Protein AF-A0A7Y0G5F5-F1 (afdb_monomer_lite)

Secondary structure (DSSP, 8-state):
-------S-S--HHHHHHHHHHHSTT--PPPP-SS--HHHHHHHHHH--THHHHHHHHHHHTTTEEEHHHHHHHH-TTTTSSHHHHHHHHHHHHHHTTSSPTTPPPS-EEE--SS-TTPPP-EEE--HHHHHHHHHHHHHHS---TT-HHHHHHHHHHHHHHTT--HHHHHHHHHHHHHHSHHHHHHHHHHHHS----

pLDDT: mean 78.06, std 14.4, range [39.62, 97.31]

Radius of gyration: 20.63 Å; chains: 1; bounding box: 42×48×51 Å

Foldseek 3Di:
DDDDDDDPDPDDPVVVVVVVQCPDPPDDDFDDDPFQDLVLLLVLLVQQAFLLNVQLQQCLVVLFKDFPVVVCVVPNVCSPPCSVVSQVVSVVVCCVVVVGPPPDDRQKDFDFPPPDPPTDGRIIGGPNSVSPSNNVSCCVNLNPDLPDLVSVLVVQLRVCVSVVHDSVVSNVVSVVVCVVCVVVSVVVSVVVPPPPDD

Sequence (198 aa):
MRFVLETSDDDNELNTALLEAACRPGTTVLVGDDTWTPERADRFVREVKGRGRQLLRAVAEGGGWLDGEKYRQKYGENALLGPTSSITKTVTKGIKEKWLPEGAVLPLTSTYDGRSSWSKTDGYRLPPHLAVIFRNAFARVYPARRGNPQAVIKHLVELYEEMGHSTRDAREFTQEFLEQHADDLAAWLEDQQAPAGG

Structure (mmCIF, N/CA/C/O backbone):
data_AF-A0A7Y0G5F5-F1
#
_entry.id   AF-A0A7Y0G5F5-F1
#
loop_
_atom_site.group_PDB
_atom_site.id
_atom_site.type_symbol
_atom_site.label_atom_id
_atom_site.label_alt_id
_atom_site.label_comp_id
_atom_site.label_asym_id
_atom_site.label_entity_id
_atom_site.label_seq_id
_atom_site.pdbx_PDB_ins_code
_atom_site.Cartn_x
_atom_site.Cartn_y
_atom_site.Cartn_z
_atom_site.occupancy
_atom_site.B_iso_or_equiv
_atom_site.auth_seq_id
_atom_site.auth_comp_id
_atom_site.auth_asym_id
_atom_site.auth_atom_id
_atom_site.pdbx_PDB_model_num
ATOM 1 N N . MET A 1 1 ? -1.160 -23.493 -15.711 1.00 42.75 1 MET A N 1
ATOM 2 C CA . MET A 1 1 ? -0.284 -22.409 -15.216 1.00 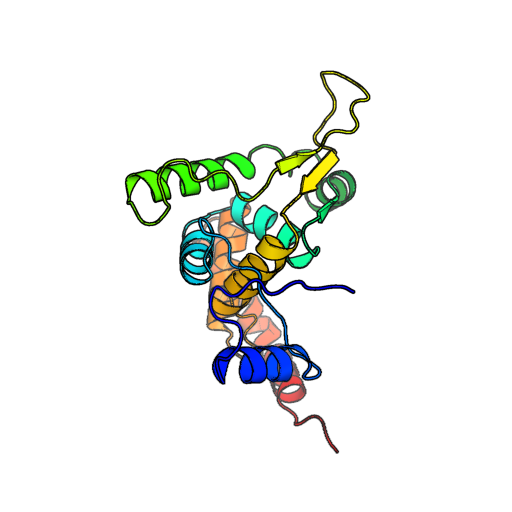42.75 1 MET A CA 1
ATOM 3 C C . MET A 1 1 ? 1.133 -22.777 -15.617 1.00 42.75 1 MET A C 1
ATOM 5 O O . MET A 1 1 ? 1.538 -23.889 -15.312 1.00 42.75 1 MET A O 1
ATOM 9 N N . ARG A 1 2 ? 1.815 -21.942 -16.407 1.00 39.62 2 ARG A N 1
ATOM 10 C CA . ARG A 1 2 ? 3.158 -22.225 -16.936 1.00 39.62 2 ARG A CA 1
ATOM 11 C C . ARG A 1 2 ? 4.129 -21.256 -16.278 1.00 39.62 2 ARG A C 1
ATOM 13 O O . ARG A 1 2 ? 3.957 -20.052 -16.426 1.00 39.62 2 ARG A O 1
ATOM 20 N N . PHE A 1 3 ? 5.108 -21.790 -15.564 1.00 48.88 3 PHE A N 1
ATOM 21 C CA . PHE A 1 3 ? 6.253 -21.039 -15.070 1.00 48.88 3 PHE A CA 1
ATOM 22 C C . PHE A 1 3 ? 7.476 -21.460 -15.875 1.00 48.88 3 PHE A C 1
ATOM 24 O O . PHE A 1 3 ? 7.604 -22.633 -16.223 1.00 48.88 3 PHE A O 1
ATOM 31 N N . VAL A 1 4 ? 8.321 -20.495 -16.217 1.00 51.81 4 VAL A N 1
ATOM 32 C CA . VAL A 1 4 ? 9.603 -20.725 -16.882 1.00 51.81 4 VAL A CA 1
ATOM 33 C C . VAL A 1 4 ? 10.662 -20.304 -15.875 1.00 51.81 4 VAL A C 1
ATOM 35 O O . VAL A 1 4 ? 10.642 -19.166 -15.409 1.00 51.81 4 VAL A O 1
ATOM 38 N N . LEU A 1 5 ? 11.513 -21.248 -15.488 1.00 60.28 5 LEU A N 1
ATOM 39 C CA . LEU A 1 5 ? 12.722 -20.985 -14.720 1.00 60.28 5 LEU A CA 1
ATOM 40 C C . LEU A 1 5 ? 13.854 -20.951 -15.747 1.00 60.28 5 LEU A C 1
ATOM 42 O O . LEU A 1 5 ? 14.099 -21.960 -16.402 1.00 60.28 5 LEU A O 1
ATOM 46 N N . GLU A 1 6 ? 14.475 -19.793 -15.939 1.00 60.19 6 GLU A N 1
ATOM 47 C CA . GLU A 1 6 ? 15.668 -19.671 -16.776 1.00 60.19 6 GLU A CA 1
ATOM 48 C C . GLU A 1 6 ? 16.884 -19.707 -15.859 1.00 60.19 6 GLU A C 1
ATOM 50 O O . GLU A 1 6 ? 17.033 -18.870 -14.966 1.00 60.19 6 GLU A O 1
ATOM 55 N N . THR A 1 7 ? 17.728 -20.713 -16.051 1.00 61.12 7 THR A N 1
ATOM 56 C CA . THR A 1 7 ? 18.941 -20.926 -15.267 1.00 61.12 7 THR A CA 1
ATOM 57 C C . THR A 1 7 ? 20.110 -20.970 -16.229 1.00 61.12 7 THR A C 1
ATOM 59 O O . THR A 1 7 ? 20.018 -21.584 -17.283 1.00 61.12 7 THR A O 1
ATOM 62 N N . SER A 1 8 ? 21.212 -20.305 -15.893 1.00 61.16 8 SER A N 1
ATOM 63 C CA . SER A 1 8 ? 22.401 -20.266 -16.755 1.00 61.16 8 SER A CA 1
ATOM 64 C C . SER A 1 8 ? 23.184 -21.584 -16.787 1.00 61.16 8 SER A C 1
ATOM 66 O O . SER A 1 8 ? 24.145 -21.686 -17.540 1.00 61.16 8 SER A O 1
ATOM 68 N N . ASP A 1 9 ? 22.807 -22.546 -15.943 1.00 63.03 9 ASP A N 1
ATOM 69 C CA . ASP A 1 9 ? 23.450 -23.847 -15.790 1.00 63.03 9 ASP A CA 1
ATOM 70 C C . ASP A 1 9 ? 22.344 -24.903 -15.669 1.00 63.03 9 ASP A C 1
ATOM 72 O O . ASP A 1 9 ? 21.565 -24.869 -14.712 1.00 63.03 9 ASP A O 1
ATOM 76 N N . ASP A 1 10 ? 22.210 -25.765 -16.679 1.00 55.72 10 ASP A N 1
ATOM 77 C CA . ASP A 1 10 ? 21.052 -26.658 -16.838 1.00 55.72 10 ASP A CA 1
ATOM 78 C C . ASP A 1 10 ? 21.092 -27.873 -15.885 1.00 55.72 10 ASP A C 1
ATOM 80 O O . ASP A 1 10 ? 20.042 -28.420 -15.555 1.00 55.72 10 ASP A O 1
ATOM 84 N N . ASP A 1 11 ? 22.265 -28.223 -15.342 1.00 56.72 11 ASP A N 1
ATOM 85 C CA . ASP A 1 11 ? 22.495 -29.416 -14.507 1.00 56.72 11 ASP A CA 1
ATOM 86 C C . ASP A 1 11 ? 22.988 -29.066 -13.088 1.00 56.72 11 ASP A C 1
ATOM 88 O O . ASP A 1 11 ? 24.024 -29.537 -12.616 1.00 56.72 11 ASP A O 1
ATOM 92 N N . ASN A 1 12 ? 22.242 -28.226 -12.368 1.00 68.38 12 ASN A N 1
ATOM 93 C CA . ASN A 1 12 ? 22.501 -27.981 -10.949 1.00 68.38 12 ASN A CA 1
ATOM 94 C C . ASN A 1 12 ? 21.449 -28.694 -10.086 1.00 68.38 12 ASN A C 1
ATOM 96 O O . ASN A 1 12 ? 20.250 -28.500 -10.288 1.00 68.38 12 ASN A O 1
ATOM 100 N N . GLU A 1 13 ? 21.878 -29.468 -9.080 1.00 74.94 13 GLU A N 1
ATOM 101 C CA . GLU A 1 13 ? 21.007 -30.065 -8.047 1.00 74.94 13 GLU A CA 1
ATOM 102 C C . GLU A 1 13 ? 20.033 -29.035 -7.443 1.00 74.94 13 GLU A C 1
ATOM 104 O O . GLU A 1 13 ? 18.904 -29.363 -7.071 1.00 74.94 13 GLU A O 1
ATOM 109 N N . LEU A 1 14 ? 20.441 -27.761 -7.421 1.00 68.06 14 LEU A N 1
ATOM 110 C CA . LEU A 1 14 ? 19.616 -26.626 -7.033 1.00 68.06 14 LEU A CA 1
ATOM 111 C C . LEU A 1 14 ? 18.363 -26.450 -7.908 1.00 68.06 14 LEU A C 1
ATOM 113 O O . LEU A 1 14 ? 17.299 -26.159 -7.367 1.00 68.06 14 LEU A O 1
ATOM 117 N N . ASN A 1 15 ? 18.446 -26.635 -9.228 1.00 71.44 15 ASN A N 1
ATOM 118 C CA . ASN A 1 15 ? 17.306 -26.469 -10.139 1.00 71.44 15 ASN A CA 1
ATOM 119 C C . ASN A 1 15 ? 16.248 -27.541 -9.884 1.00 71.44 15 ASN A C 1
ATOM 121 O O . ASN A 1 15 ? 15.060 -27.232 -9.772 1.00 71.44 15 ASN A O 1
ATOM 125 N N . THR A 1 16 ? 16.688 -28.790 -9.720 1.00 76.06 16 THR A N 1
ATOM 126 C CA . THR A 1 16 ? 15.821 -29.915 -9.357 1.00 76.06 16 THR A CA 1
ATOM 127 C C . THR A 1 16 ? 15.172 -29.676 -7.997 1.00 76.06 16 THR A C 1
ATOM 129 O O . THR A 1 16 ? 13.953 -29.781 -7.876 1.00 76.06 16 THR A O 1
ATOM 132 N N . ALA A 1 17 ? 15.945 -29.247 -6.993 1.00 77.88 17 ALA A N 1
ATOM 133 C CA . ALA A 1 17 ? 15.419 -28.926 -5.668 1.00 77.88 17 ALA A CA 1
ATOM 134 C C . ALA A 1 17 ? 14.420 -27.752 -5.690 1.00 77.88 17 ALA A C 1
ATOM 136 O O . ALA A 1 17 ? 13.415 -27.783 -4.978 1.00 77.88 17 ALA A O 1
ATOM 137 N N . LEU A 1 18 ? 14.658 -26.728 -6.517 1.00 73.81 18 LEU A N 1
ATOM 138 C CA . LEU A 1 18 ? 13.753 -25.588 -6.695 1.00 73.81 18 LEU A CA 1
ATOM 139 C C . LEU A 1 18 ? 12.455 -25.992 -7.400 1.00 73.81 18 LEU A C 1
ATOM 141 O O . LEU A 1 18 ? 11.385 -25.554 -6.977 1.00 73.81 18 LEU A O 1
ATOM 145 N N . LEU A 1 19 ? 12.526 -26.840 -8.429 1.00 76.38 19 LEU A N 1
ATOM 146 C CA . LEU A 1 19 ? 11.350 -27.388 -9.111 1.00 76.38 19 LEU A CA 1
ATOM 147 C C . LEU A 1 19 ? 10.528 -28.271 -8.171 1.00 76.38 19 LEU A C 1
ATOM 149 O O . LEU A 1 19 ? 9.318 -28.080 -8.052 1.00 76.38 19 LEU A O 1
ATOM 153 N N . GLU A 1 20 ? 11.176 -29.181 -7.443 1.00 80.31 20 GLU A N 1
ATOM 154 C CA . GLU A 1 20 ? 10.506 -30.010 -6.441 1.00 80.31 20 GLU A CA 1
ATOM 155 C C . GLU A 1 20 ? 9.851 -29.159 -5.354 1.00 80.31 20 GLU A C 1
ATOM 157 O O . GLU A 1 20 ? 8.700 -29.402 -4.990 1.00 80.31 20 GLU A O 1
ATOM 162 N N . ALA A 1 21 ? 10.547 -28.133 -4.856 1.00 76.50 21 ALA A N 1
ATOM 163 C CA . ALA A 1 21 ? 9.991 -27.200 -3.886 1.00 76.50 21 ALA A CA 1
ATOM 164 C C . ALA A 1 21 ? 8.779 -26.455 -4.463 1.00 76.50 21 ALA A C 1
ATOM 166 O O . ALA A 1 21 ? 7.737 -26.413 -3.807 1.00 76.50 21 ALA A O 1
ATOM 167 N N . ALA A 1 22 ? 8.881 -25.919 -5.683 1.00 72.62 22 ALA A N 1
ATOM 168 C CA . ALA A 1 22 ? 7.811 -25.201 -6.380 1.00 72.62 22 ALA A CA 1
ATOM 169 C C . ALA A 1 22 ? 6.569 -26.071 -6.640 1.00 72.62 22 ALA A C 1
ATOM 171 O O . ALA A 1 22 ? 5.452 -25.554 -6.639 1.00 72.62 22 ALA A O 1
ATOM 172 N N . CYS A 1 23 ? 6.748 -27.381 -6.824 1.00 77.56 23 CYS A N 1
ATOM 173 C CA . CYS A 1 23 ? 5.663 -28.339 -7.032 1.00 77.56 23 CYS A CA 1
ATOM 174 C C . CYS A 1 23 ? 4.983 -28.814 -5.737 1.00 77.56 23 CYS A C 1
ATOM 176 O O . CYS A 1 23 ? 3.938 -29.466 -5.815 1.00 77.56 23 CYS A O 1
ATOM 178 N N . ARG A 1 24 ? 5.521 -28.506 -4.548 1.00 80.38 24 ARG A N 1
ATOM 179 C CA . ARG A 1 24 ? 4.871 -28.894 -3.286 1.00 80.38 24 ARG A CA 1
ATOM 180 C C . ARG A 1 24 ? 3.553 -28.130 -3.091 1.00 80.38 24 ARG A C 1
ATOM 182 O O . ARG A 1 24 ? 3.514 -26.908 -3.264 1.00 80.38 24 ARG A O 1
ATOM 189 N N . PRO A 1 25 ? 2.473 -28.815 -2.675 1.00 67.88 25 PRO A N 1
ATOM 190 C CA . PRO A 1 25 ? 1.233 -28.152 -2.290 1.00 67.88 25 PRO A CA 1
ATOM 191 C C . PRO A 1 25 ? 1.491 -27.094 -1.209 1.00 67.88 25 PRO A C 1
ATOM 193 O O . PRO A 1 25 ? 2.118 -27.379 -0.192 1.00 67.88 25 PRO A O 1
ATOM 196 N N . GLY A 1 26 ? 1.017 -25.867 -1.437 1.00 63.62 26 GLY A N 1
ATOM 197 C CA . GLY A 1 26 ? 1.228 -24.735 -0.527 1.00 63.62 26 GLY A CA 1
ATOM 198 C C . GLY A 1 26 ? 2.495 -23.910 -0.791 1.00 63.62 26 GLY A C 1
ATOM 199 O O . GLY A 1 26 ? 2.671 -22.870 -0.154 1.00 63.62 26 GLY A O 1
ATOM 200 N N . THR A 1 27 ? 3.345 -24.295 -1.748 1.00 66.62 27 THR A N 1
ATOM 201 C CA . THR A 1 27 ? 4.500 -23.475 -2.132 1.00 66.62 27 THR A CA 1
ATOM 202 C C . THR A 1 27 ? 4.069 -22.261 -2.949 1.00 66.62 27 THR A C 1
ATOM 204 O O . THR A 1 27 ? 3.401 -22.370 -3.976 1.00 66.62 27 THR A O 1
ATOM 207 N N . THR A 1 28 ? 4.495 -21.077 -2.505 1.00 62.25 28 THR A N 1
ATOM 208 C CA . THR A 1 28 ? 4.364 -19.828 -3.263 1.00 62.25 28 THR A CA 1
ATOM 209 C C . THR A 1 28 ? 5.710 -19.476 -3.880 1.00 62.25 28 THR A C 1
ATOM 211 O O . THR A 1 28 ? 6.646 -19.128 -3.163 1.00 62.25 28 THR A O 1
ATOM 214 N N . VAL A 1 29 ? 5.802 -19.541 -5.207 1.00 64.38 29 VAL A N 1
ATOM 215 C CA . VAL A 1 29 ? 6.967 -19.051 -5.953 1.00 64.38 29 VAL A CA 1
ATOM 216 C C . VAL A 1 29 ? 6.842 -17.536 -6.093 1.00 64.38 29 VAL A C 1
ATOM 218 O O . VAL A 1 29 ? 5.899 -17.037 -6.708 1.00 64.38 29 VAL A O 1
ATOM 221 N N . LEU A 1 30 ? 7.776 -16.800 -5.494 1.00 60.69 30 LEU A N 1
ATOM 222 C CA . LEU A 1 30 ? 7.877 -15.353 -5.655 1.00 60.69 30 LEU A CA 1
ATOM 223 C C . LEU A 1 30 ? 8.836 -15.067 -6.805 1.00 60.69 30 LEU A C 1
ATOM 225 O O . LEU A 1 30 ? 10.012 -15.409 -6.729 1.00 60.69 30 LEU A O 1
ATOM 229 N N . VAL A 1 31 ? 8.334 -14.432 -7.862 1.00 60.78 31 VAL A N 1
ATOM 230 C CA . VAL A 1 31 ? 9.207 -13.826 -8.869 1.00 60.78 31 VAL A CA 1
ATOM 231 C C . VAL A 1 31 ? 9.883 -12.631 -8.204 1.00 60.78 31 VAL A C 1
ATOM 233 O O . VAL A 1 31 ? 9.195 -11.747 -7.686 1.00 60.78 31 VAL A O 1
ATOM 236 N N . GLY A 1 32 ? 11.215 -12.653 -8.158 1.00 60.12 32 GLY A N 1
ATOM 237 C CA . GLY A 1 32 ? 12.007 -11.560 -7.607 1.00 60.12 32 GLY A CA 1
ATOM 238 C C . GLY A 1 32 ? 11.750 -10.267 -8.377 1.00 60.12 32 GLY A C 1
ATOM 239 O O . GLY A 1 32 ? 11.656 -10.276 -9.600 1.00 60.12 32 GLY A O 1
ATOM 240 N N . ASP A 1 33 ? 11.610 -9.165 -7.647 1.00 76.62 33 ASP A N 1
ATOM 241 C CA . ASP A 1 33 ? 11.597 -7.822 -8.212 1.00 76.62 33 ASP A CA 1
ATOM 242 C C . ASP A 1 33 ? 12.896 -7.131 -7.790 1.00 76.62 33 ASP A C 1
ATOM 244 O O . ASP A 1 33 ? 13.175 -7.008 -6.592 1.00 76.62 33 ASP A O 1
ATOM 248 N N . ASP A 1 34 ? 13.694 -6.690 -8.764 1.00 79.38 34 ASP A N 1
ATOM 249 C CA . ASP A 1 34 ? 15.001 -6.065 -8.513 1.00 79.38 34 ASP A CA 1
ATOM 250 C C . ASP A 1 34 ? 14.882 -4.756 -7.718 1.00 79.38 34 ASP A C 1
ATOM 252 O O . ASP A 1 34 ? 15.831 -4.315 -7.057 1.00 79.38 34 ASP A O 1
ATOM 256 N N . THR A 1 35 ? 13.698 -4.135 -7.740 1.00 88.56 35 THR A N 1
ATOM 257 C CA . THR A 1 35 ? 13.381 -2.939 -6.961 1.00 88.56 35 THR A CA 1
ATOM 258 C C . THR A 1 35 ? 12.761 -3.309 -5.616 1.00 88.56 35 THR A C 1
ATOM 260 O O . THR A 1 35 ? 13.246 -2.858 -4.575 1.00 88.56 35 THR A O 1
ATOM 263 N N . TRP A 1 36 ? 11.737 -4.157 -5.609 1.00 91.50 36 TRP A N 1
ATOM 264 C CA . TRP A 1 36 ? 10.901 -4.470 -4.450 1.00 91.50 36 TRP A CA 1
ATOM 265 C C . TRP A 1 36 ? 11.179 -5.857 -3.873 1.00 91.50 36 TRP A C 1
ATOM 267 O O . TRP A 1 36 ? 10.351 -6.761 -3.951 1.00 91.50 36 TRP A O 1
ATOM 277 N N . THR A 1 37 ? 12.321 -6.009 -3.205 1.00 91.31 37 THR A N 1
ATOM 278 C CA . THR A 1 37 ? 12.597 -7.217 -2.412 1.00 91.31 37 THR A CA 1
ATOM 279 C C . THR A 1 37 ? 11.709 -7.277 -1.156 1.00 91.31 37 THR A C 1
ATOM 281 O O . THR A 1 37 ? 11.210 -6.235 -0.704 1.00 91.31 37 THR A O 1
ATOM 284 N N . PRO A 1 38 ? 11.522 -8.461 -0.535 1.00 90.06 38 PRO A N 1
ATOM 285 C CA . PRO A 1 38 ? 10.776 -8.592 0.719 1.00 90.06 38 PRO A CA 1
ATOM 286 C C . PRO A 1 38 ? 11.248 -7.641 1.829 1.00 90.06 38 PRO A C 1
ATOM 288 O O . PRO A 1 38 ? 10.427 -7.045 2.522 1.00 90.06 38 PRO A O 1
ATOM 291 N N . GLU A 1 39 ? 12.555 -7.434 1.965 1.00 91.31 39 GLU A N 1
ATOM 292 C CA . GLU A 1 39 ? 13.165 -6.585 2.994 1.00 91.31 39 GLU A CA 1
ATOM 293 C C . GLU A 1 39 ? 12.874 -5.102 2.736 1.00 91.31 39 GLU A C 1
ATOM 295 O O . GLU A 1 39 ? 12.572 -4.338 3.659 1.00 91.31 39 GLU A O 1
ATOM 300 N N . ARG A 1 40 ? 12.931 -4.684 1.465 1.00 95.31 40 ARG A N 1
ATOM 301 C CA . ARG A 1 40 ? 12.581 -3.317 1.061 1.00 95.31 40 ARG A CA 1
ATOM 302 C C . ARG A 1 40 ? 11.092 -3.060 1.241 1.00 95.31 40 ARG A C 1
ATOM 304 O O . ARG A 1 40 ? 10.732 -1.982 1.706 1.00 95.31 40 ARG A O 1
ATOM 311 N N . ALA A 1 41 ? 10.241 -4.040 0.944 1.00 95.06 41 ALA A N 1
ATOM 312 C CA . ALA A 1 41 ? 8.806 -3.951 1.186 1.00 95.06 41 ALA A CA 1
ATOM 313 C C . ALA A 1 41 ? 8.482 -3.846 2.686 1.00 95.06 41 ALA A C 1
ATOM 315 O O . ALA A 1 41 ? 7.685 -2.991 3.067 1.00 95.06 41 ALA A O 1
ATOM 316 N N . ASP A 1 42 ? 9.148 -4.621 3.549 1.00 94.69 42 ASP A N 1
ATOM 317 C CA . ASP A 1 42 ? 8.998 -4.521 5.009 1.00 94.69 42 ASP A CA 1
ATOM 318 C C . ASP A 1 42 ? 9.345 -3.119 5.511 1.00 94.69 42 ASP A C 1
ATOM 320 O O . ASP A 1 42 ? 8.592 -2.507 6.274 1.00 94.69 42 ASP A O 1
ATOM 324 N N . ARG A 1 43 ? 10.478 -2.575 5.054 1.00 96.62 43 ARG A N 1
ATOM 325 C CA . ARG A 1 43 ? 10.877 -1.207 5.393 1.00 96.62 43 ARG A CA 1
ATOM 326 C C . ARG A 1 43 ? 9.880 -0.184 4.855 1.00 96.62 43 ARG A C 1
ATOM 328 O O . ARG A 1 43 ? 9.481 0.713 5.593 1.00 96.62 43 ARG A O 1
ATOM 335 N N . PHE A 1 44 ? 9.442 -0.337 3.609 1.00 96.44 44 PHE A N 1
ATOM 336 C CA . PHE A 1 44 ? 8.480 0.562 2.979 1.00 96.44 44 PHE A CA 1
ATOM 337 C C . PHE A 1 44 ? 7.161 0.614 3.749 1.00 96.44 44 PHE A C 1
ATOM 339 O O . PHE A 1 44 ? 6.649 1.696 4.021 1.00 96.44 44 PHE A O 1
ATOM 346 N N . VAL A 1 45 ? 6.646 -0.547 4.159 1.00 95.25 45 VAL A N 1
ATOM 347 C CA . VAL A 1 45 ? 5.408 -0.686 4.935 1.00 95.25 45 VAL A CA 1
ATOM 348 C C . VAL A 1 45 ? 5.503 -0.004 6.308 1.00 95.25 45 VAL A C 1
ATOM 350 O O . VAL A 1 45 ? 4.512 0.561 6.765 1.00 95.25 45 VAL A O 1
ATOM 353 N N . ARG A 1 46 ? 6.682 0.005 6.948 1.00 93.12 46 ARG A N 1
ATOM 354 C CA . ARG A 1 46 ? 6.923 0.746 8.205 1.00 93.12 46 ARG A CA 1
ATOM 355 C C . ARG A 1 46 ? 6.976 2.262 8.010 1.00 93.12 46 ARG A C 1
ATOM 357 O O . ARG A 1 46 ? 6.635 3.012 8.920 1.00 93.12 46 ARG A O 1
ATOM 364 N N . GLU A 1 47 ? 7.467 2.705 6.857 1.00 94.44 47 GLU A N 1
ATOM 365 C CA . GLU A 1 47 ? 7.745 4.116 6.562 1.00 94.44 47 GLU A CA 1
ATOM 366 C C . GLU A 1 47 ? 6.554 4.845 5.935 1.00 94.44 47 GLU A C 1
ATOM 368 O O . GLU A 1 47 ? 6.387 6.050 6.132 1.00 94.44 47 GLU A O 1
ATOM 373 N N . VAL A 1 48 ? 5.724 4.145 5.159 1.00 93.12 48 VAL A N 1
ATOM 374 C CA . VAL A 1 48 ? 4.508 4.719 4.584 1.00 93.12 48 VAL A CA 1
ATOM 375 C C . VAL A 1 48 ? 3.488 4.970 5.693 1.00 93.12 48 VAL A C 1
ATOM 377 O O . VAL A 1 48 ? 3.178 4.096 6.496 1.00 93.12 48 VAL A O 1
ATOM 380 N N . LYS A 1 49 ? 2.963 6.194 5.749 1.00 87.38 49 LYS A N 1
ATOM 381 C CA . LYS A 1 49 ? 2.046 6.636 6.806 1.00 87.38 49 LYS A CA 1
ATOM 382 C C . LYS A 1 49 ? 0.666 6.948 6.255 1.00 87.38 49 LYS A C 1
ATOM 384 O O . LYS A 1 49 ? 0.513 7.289 5.071 1.00 87.38 49 LYS A O 1
ATOM 389 N N . GLY A 1 50 ? -0.321 6.922 7.142 1.00 86.19 50 GLY A N 1
ATOM 390 C CA . GLY A 1 50 ? -1.636 7.466 6.869 1.00 86.19 50 GLY A CA 1
ATOM 391 C C . GLY A 1 50 ? -2.404 6.688 5.820 1.00 86.19 50 GLY A C 1
ATOM 392 O O . GLY A 1 50 ? -2.188 5.500 5.570 1.00 86.19 50 GLY A O 1
ATOM 393 N N . ARG A 1 51 ? -3.260 7.426 5.117 1.00 85.38 51 ARG A N 1
ATOM 394 C CA . ARG A 1 51 ? -4.115 6.883 4.061 1.00 85.38 51 ARG A CA 1
ATOM 395 C C . ARG A 1 51 ? -3.339 6.179 2.945 1.00 85.38 51 ARG A C 1
ATOM 397 O O . ARG A 1 51 ? -3.876 5.261 2.343 1.00 85.38 51 ARG A O 1
ATOM 404 N N . GLY A 1 52 ? -2.078 6.537 2.681 1.00 90.62 52 GLY A N 1
ATOM 405 C CA . GLY A 1 52 ? -1.260 5.812 1.698 1.00 90.62 52 GLY A CA 1
ATOM 406 C C . GLY A 1 52 ? -0.905 4.391 2.133 1.00 90.62 52 GLY A C 1
ATOM 407 O O . GLY A 1 52 ? -0.904 3.481 1.308 1.00 90.62 52 GLY A O 1
ATOM 408 N N . ARG A 1 53 ? -0.692 4.165 3.435 1.00 93.31 53 ARG A N 1
ATOM 409 C CA . ARG A 1 53 ? -0.508 2.819 3.990 1.00 93.31 53 ARG A CA 1
ATOM 410 C C . ARG A 1 53 ? -1.791 2.005 3.883 1.00 93.31 53 ARG A C 1
ATOM 412 O O . ARG A 1 53 ? -1.746 0.859 3.449 1.00 93.31 53 ARG A O 1
ATOM 419 N N . GLN A 1 54 ? -2.925 2.613 4.236 1.00 89.69 54 GLN A N 1
ATOM 420 C CA . GLN A 1 54 ? -4.245 1.983 4.129 1.00 89.69 54 GLN A CA 1
ATOM 421 C C . GLN A 1 54 ? -4.573 1.609 2.679 1.00 89.69 54 GLN A C 1
ATOM 423 O O . GLN A 1 54 ? -5.018 0.494 2.419 1.00 89.69 54 GLN A O 1
ATOM 428 N N . LEU A 1 55 ? -4.297 2.513 1.733 1.00 91.44 55 LEU A N 1
ATOM 429 C CA . LEU A 1 55 ? -4.469 2.269 0.305 1.00 91.44 55 LEU A CA 1
ATOM 430 C C . LEU A 1 55 ? -3.608 1.089 -0.159 1.00 91.44 55 LEU A C 1
ATOM 432 O O . LEU A 1 55 ? -4.124 0.154 -0.765 1.00 91.44 55 LEU A O 1
ATOM 436 N N . LEU A 1 56 ? -2.308 1.108 0.153 1.00 95.06 56 LEU A N 1
ATOM 437 C CA . LEU A 1 56 ? -1.382 0.045 -0.235 1.00 95.06 56 LEU A CA 1
ATOM 438 C C . LEU A 1 56 ? -1.790 -1.311 0.353 1.00 95.06 56 LEU A C 1
ATOM 440 O O . LEU A 1 56 ? -1.751 -2.317 -0.353 1.00 95.06 56 LEU A O 1
ATOM 444 N N . ARG A 1 57 ? -2.222 -1.331 1.619 1.00 93.88 57 ARG A N 1
ATOM 445 C CA . ARG A 1 57 ? -2.729 -2.534 2.282 1.00 93.88 57 ARG A CA 1
ATOM 446 C C . ARG A 1 57 ? -3.968 -3.077 1.581 1.00 93.88 57 ARG A C 1
ATOM 448 O O . ARG A 1 57 ? -3.989 -4.253 1.240 1.00 93.88 57 ARG A O 1
ATOM 455 N N . ALA A 1 58 ? -4.954 -2.222 1.312 1.00 91.19 58 ALA A N 1
ATOM 456 C CA . ALA A 1 58 ? -6.194 -2.625 0.656 1.00 91.19 58 ALA A CA 1
ATOM 457 C C . ALA A 1 58 ? -5.944 -3.203 -0.747 1.00 91.19 58 ALA A C 1
ATOM 459 O O . ALA A 1 58 ? -6.533 -4.219 -1.106 1.00 91.19 58 ALA A O 1
ATOM 460 N N . VAL A 1 59 ? -5.025 -2.610 -1.518 1.00 94.50 59 VAL A N 1
ATOM 461 C CA . VAL A 1 59 ? -4.650 -3.132 -2.843 1.00 94.50 59 VAL A CA 1
ATOM 462 C C . VAL A 1 59 ? -3.918 -4.477 -2.721 1.00 94.50 59 VAL A C 1
ATOM 464 O O . VAL A 1 59 ? -4.200 -5.399 -3.484 1.00 94.50 59 VAL A O 1
ATOM 467 N N . ALA A 1 60 ? -2.989 -4.617 -1.768 1.00 93.88 60 ALA A N 1
ATOM 468 C CA . ALA A 1 60 ? -2.233 -5.856 -1.564 1.00 93.88 60 ALA A CA 1
ATOM 469 C C . ALA A 1 60 ? -3.120 -7.017 -1.075 1.00 93.88 60 ALA A C 1
ATOM 471 O O . ALA A 1 60 ? -2.996 -8.142 -1.561 1.00 93.88 60 ALA A O 1
ATOM 472 N N . GLU A 1 61 ? -4.045 -6.749 -0.150 1.00 89.38 61 GLU A N 1
ATOM 473 C CA . GLU A 1 61 ? -5.042 -7.718 0.326 1.00 89.38 6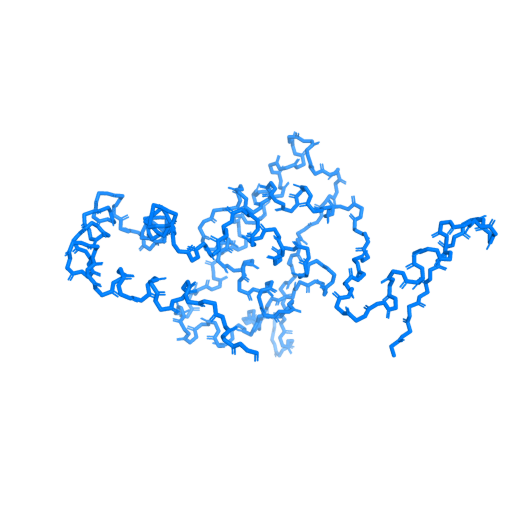1 GLU A CA 1
ATOM 474 C C . GLU A 1 61 ? -6.050 -8.080 -0.778 1.00 89.38 61 GLU A C 1
ATOM 476 O O . GLU A 1 61 ? -6.420 -9.245 -0.905 1.00 89.38 61 GLU A O 1
ATOM 481 N N . GLY A 1 62 ? -6.404 -7.124 -1.644 1.00 88.06 62 GLY A N 1
ATOM 482 C CA . GLY A 1 62 ? -7.236 -7.321 -2.837 1.00 88.06 62 GLY A CA 1
ATOM 483 C C . GLY A 1 62 ? -6.551 -8.054 -3.999 1.00 88.06 62 GLY A C 1
ATOM 484 O O . GLY A 1 62 ? -7.026 -7.988 -5.130 1.00 88.06 62 GLY A O 1
ATOM 485 N N . GLY A 1 63 ? -5.412 -8.715 -3.764 1.00 86.56 63 GLY A N 1
ATOM 486 C CA . GLY A 1 63 ? -4.691 -9.464 -4.799 1.00 86.56 63 GLY A CA 1
ATOM 487 C C . GLY A 1 63 ? -4.082 -8.584 -5.895 1.00 86.56 63 GLY A C 1
ATOM 488 O O . GLY A 1 63 ? -3.802 -9.065 -6.990 1.00 86.56 63 GLY A O 1
ATOM 489 N N . GLY A 1 64 ? -3.876 -7.300 -5.609 1.00 91.75 64 GLY A N 1
ATOM 490 C CA . GLY A 1 64 ? -3.276 -6.338 -6.525 1.00 91.75 64 GLY A CA 1
ATOM 491 C C . GLY A 1 64 ? -4.269 -5.438 -7.256 1.00 91.75 64 GLY A C 1
ATOM 492 O O . GLY A 1 64 ? -3.859 -4.649 -8.108 1.00 91.75 64 GLY A O 1
ATOM 493 N N . TRP A 1 65 ? -5.558 -5.509 -6.924 1.00 94.50 65 TRP A N 1
ATOM 494 C CA . TRP A 1 65 ? -6.571 -4.610 -7.464 1.00 94.50 65 TRP A CA 1
ATOM 495 C C . TRP A 1 65 ? -7.385 -3.948 -6.359 1.00 94.50 65 TRP A C 1
ATOM 497 O O . TRP A 1 65 ? -7.809 -4.589 -5.399 1.00 94.50 65 TRP A O 1
ATOM 507 N N . LEU A 1 66 ? -7.640 -2.656 -6.538 1.00 93.56 66 LEU A N 1
ATOM 508 C CA . LEU A 1 66 ? -8.570 -1.893 -5.728 1.00 93.56 66 LEU A CA 1
ATOM 509 C C . LEU A 1 66 ? -9.577 -1.189 -6.625 1.00 93.56 66 LEU A C 1
ATOM 511 O O . LEU A 1 66 ? -9.215 -0.289 -7.380 1.00 93.56 66 LEU A O 1
ATOM 515 N N . ASP A 1 67 ? -10.840 -1.562 -6.463 1.00 91.62 67 ASP A N 1
ATOM 516 C CA . ASP A 1 67 ? -11.984 -0.889 -7.066 1.00 91.62 67 ASP A CA 1
ATOM 517 C C . ASP A 1 67 ? -12.214 0.462 -6.374 1.00 91.62 67 ASP A C 1
ATOM 519 O O . ASP A 1 67 ? -12.517 0.534 -5.178 1.00 91.62 67 ASP A O 1
ATOM 523 N N . GLY A 1 68 ? -12.018 1.545 -7.120 1.00 89.75 68 GLY A N 1
ATOM 524 C CA . GLY A 1 68 ? -12.096 2.901 -6.604 1.00 89.75 68 GLY A CA 1
ATOM 525 C C . GLY A 1 68 ? -13.518 3.361 -6.307 1.00 89.75 68 GLY A C 1
ATOM 526 O O . GLY A 1 68 ? -13.695 4.201 -5.426 1.00 89.75 68 GLY A O 1
ATOM 527 N N . GLU A 1 69 ? -14.535 2.824 -6.980 1.00 89.19 69 GLU A N 1
ATOM 528 C CA . GLU A 1 69 ? -15.935 3.117 -6.663 1.00 89.19 69 GLU A CA 1
ATOM 529 C C . GLU A 1 69 ? -16.306 2.504 -5.311 1.00 89.19 69 GLU A C 1
ATOM 531 O O . GLU A 1 69 ? -16.729 3.219 -4.401 1.00 89.19 69 GLU A O 1
ATOM 536 N N . LYS A 1 70 ? -16.033 1.207 -5.124 1.00 87.94 70 LYS A N 1
ATOM 537 C CA . LYS A 1 70 ? -16.271 0.518 -3.844 1.00 87.94 70 LYS A CA 1
ATOM 538 C C . LYS A 1 70 ? -15.476 1.145 -2.705 1.00 87.94 70 LYS A C 1
ATOM 540 O O . LYS A 1 70 ? -15.975 1.272 -1.586 1.00 87.94 70 LYS A O 1
ATOM 545 N N . TYR A 1 71 ? -14.242 1.566 -2.978 1.00 87.19 71 TYR A N 1
ATOM 546 C CA . TYR A 1 71 ? -13.417 2.228 -1.974 1.00 87.19 71 TYR A CA 1
ATOM 547 C C . TYR A 1 71 ? -14.001 3.582 -1.547 1.00 87.19 71 TYR A C 1
ATOM 549 O O . TYR A 1 71 ? -14.050 3.869 -0.352 1.00 87.19 71 TYR A O 1
ATOM 557 N N . ARG A 1 72 ? -14.502 4.391 -2.492 1.00 87.56 72 ARG A N 1
ATOM 558 C CA . ARG A 1 72 ? -15.193 5.657 -2.184 1.00 87.56 72 ARG A CA 1
ATOM 559 C C . ARG A 1 72 ? -16.504 5.441 -1.440 1.00 87.56 72 ARG A C 1
ATOM 561 O O . ARG A 1 72 ? -16.767 6.160 -0.484 1.00 87.56 72 ARG A O 1
ATOM 568 N N . GLN A 1 73 ? -17.292 4.436 -1.820 1.00 86.62 73 GLN A N 1
ATOM 569 C CA . GLN A 1 73 ? -18.522 4.090 -1.100 1.00 86.62 73 GLN A CA 1
ATOM 570 C C . GLN A 1 73 ? -18.237 3.763 0.374 1.00 86.62 73 GLN A C 1
ATOM 572 O O . GLN A 1 73 ? -19.001 4.154 1.251 1.00 86.62 73 GLN A O 1
ATOM 577 N N . LYS A 1 74 ? -17.113 3.091 0.659 1.00 82.75 74 LYS A N 1
ATOM 578 C CA . LYS A 1 74 ? -16.729 2.704 2.022 1.00 82.75 74 LYS A CA 1
ATOM 579 C C . LYS A 1 74 ? -16.075 3.827 2.835 1.00 82.75 74 LYS A C 1
ATOM 581 O O . LYS A 1 74 ? -16.343 3.938 4.026 1.00 82.75 74 LYS A O 1
ATOM 586 N N . TYR A 1 75 ? -15.192 4.620 2.228 1.00 79.00 75 TYR A N 1
ATOM 587 C CA . TYR A 1 75 ? -14.325 5.575 2.942 1.00 79.00 75 TYR A CA 1
ATOM 588 C C . TYR A 1 75 ? -14.612 7.052 2.614 1.00 79.00 75 TYR A C 1
ATOM 590 O O . TYR A 1 75 ? -13.902 7.945 3.080 1.00 79.00 75 TYR A O 1
ATOM 598 N N . GLY A 1 76 ? -15.650 7.318 1.821 1.00 83.62 76 GLY A N 1
ATOM 599 C CA . GLY A 1 76 ? -16.068 8.645 1.382 1.00 83.62 76 GLY A CA 1
ATOM 600 C C . GLY A 1 76 ? -15.541 9.028 -0.003 1.00 83.62 76 GLY A C 1
ATOM 601 O O . GLY A 1 76 ? -14.524 8.530 -0.487 1.00 83.62 76 GLY A O 1
ATOM 602 N N . GLU A 1 77 ? -16.219 9.985 -0.636 1.00 84.38 77 GLU A N 1
ATOM 603 C CA . GLU A 1 77 ? -15.976 10.371 -2.036 1.00 84.38 77 GLU A CA 1
ATOM 604 C C . GLU A 1 77 ? -14.541 10.862 -2.302 1.00 84.38 77 GLU A C 1
ATOM 606 O O . GLU A 1 77 ? -13.961 10.633 -3.366 1.00 84.38 77 GLU A O 1
ATOM 611 N N . ASN A 1 78 ? -13.928 11.471 -1.287 1.00 81.94 78 ASN A N 1
ATOM 612 C CA . ASN A 1 78 ? -12.573 12.014 -1.334 1.00 81.94 78 ASN A CA 1
ATOM 613 C C . ASN A 1 78 ? -11.499 11.022 -0.849 1.00 81.94 78 ASN A C 1
ATOM 615 O O . ASN A 1 78 ? -10.340 11.406 -0.705 1.00 81.94 78 ASN A O 1
ATOM 619 N N . ALA A 1 79 ? -11.842 9.756 -0.586 1.00 82.12 79 ALA A N 1
ATOM 620 C CA . ALA A 1 79 ? -10.922 8.782 0.010 1.00 82.12 79 ALA A CA 1
ATOM 621 C C . ALA A 1 79 ? -9.667 8.513 -0.834 1.00 82.12 79 ALA A C 1
ATOM 623 O O . ALA A 1 79 ? -8.610 8.207 -0.288 1.00 82.12 79 ALA A O 1
ATOM 624 N N . LEU A 1 80 ? -9.763 8.663 -2.158 1.00 84.50 80 LEU A N 1
ATOM 625 C CA . LEU A 1 80 ? -8.639 8.486 -3.083 1.00 84.50 80 LEU A CA 1
ATOM 626 C C . LEU A 1 80 ? -7.850 9.780 -3.348 1.00 84.50 80 LEU A C 1
ATOM 628 O O . LEU A 1 80 ? -6.848 9.739 -4.063 1.00 84.50 80 LEU A O 1
ATOM 632 N N . LEU A 1 81 ? -8.260 10.917 -2.773 1.00 80.56 81 LEU A N 1
ATOM 633 C CA . LEU A 1 81 ? -7.542 12.187 -2.898 1.00 80.56 81 LEU A CA 1
ATOM 634 C C . LEU A 1 81 ? -6.407 12.265 -1.877 1.00 80.56 81 LEU A C 1
ATOM 636 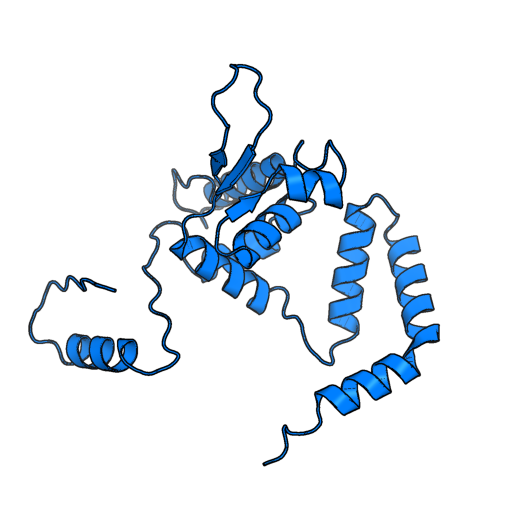O O . LEU A 1 81 ? -6.633 12.441 -0.680 1.00 80.56 81 LEU A O 1
ATOM 640 N N . GLY A 1 82 ? -5.167 12.140 -2.352 1.00 78.31 82 GLY A N 1
ATOM 641 C CA . GLY A 1 82 ? -3.972 12.342 -1.531 1.00 78.31 82 GLY A CA 1
ATOM 642 C C . GLY A 1 82 ? -3.278 11.111 -0.921 1.00 78.31 82 GLY A C 1
ATOM 643 O O . GLY A 1 82 ? -2.091 11.267 -0.626 1.00 78.31 82 GLY A O 1
ATOM 644 N N . PRO A 1 83 ? -3.868 9.900 -0.769 1.00 82.44 83 PRO A N 1
ATOM 645 C CA . PRO A 1 83 ? -3.137 8.732 -0.264 1.00 82.44 83 PRO A CA 1
ATOM 646 C C . PRO A 1 83 ? -1.841 8.432 -1.023 1.00 82.44 83 PRO A C 1
ATOM 648 O O . PRO A 1 83 ? -0.827 8.100 -0.417 1.00 82.44 83 PRO A O 1
ATOM 651 N N . THR A 1 84 ? -1.838 8.613 -2.344 1.00 87.94 84 THR A N 1
ATOM 652 C CA . THR A 1 84 ? -0.656 8.401 -3.191 1.00 87.94 84 THR A CA 1
ATOM 653 C C . THR A 1 84 ? 0.494 9.342 -2.853 1.00 87.94 84 THR A C 1
ATOM 655 O O . THR A 1 84 ? 1.648 8.969 -3.025 1.00 87.94 84 THR A O 1
ATOM 658 N N . SER A 1 85 ? 0.218 10.526 -2.299 1.00 90.00 85 SER A N 1
ATOM 659 C CA . SER A 1 85 ? 1.263 11.490 -1.952 1.00 90.00 85 SER A CA 1
ATOM 660 C C . SER A 1 85 ? 2.208 10.973 -0.865 1.00 90.00 85 SER A C 1
ATOM 662 O O . SER A 1 85 ? 3.409 11.237 -0.944 1.00 90.00 85 SER A O 1
ATOM 664 N N . SER A 1 86 ? 1.714 10.223 0.132 1.00 91.75 86 SER A N 1
ATOM 665 C CA . SER A 1 86 ? 2.596 9.652 1.157 1.00 91.75 86 SER A CA 1
ATOM 666 C C . SER A 1 86 ? 3.431 8.508 0.590 1.00 91.75 86 SER A C 1
ATOM 668 O O . SER A 1 86 ? 4.618 8.439 0.884 1.00 91.75 86 SER A O 1
ATOM 670 N N . ILE A 1 87 ? 2.864 7.699 -0.309 1.00 94.12 87 ILE A N 1
ATOM 671 C CA . ILE A 1 87 ? 3.576 6.632 -1.030 1.00 94.12 87 ILE A CA 1
ATOM 672 C C . ILE A 1 87 ? 4.709 7.223 -1.876 1.00 94.12 87 ILE A C 1
ATOM 674 O O . ILE A 1 87 ? 5.850 6.774 -1.772 1.00 94.12 87 ILE A O 1
ATOM 678 N N . THR A 1 88 ? 4.429 8.283 -2.640 1.00 94.69 88 THR A N 1
ATOM 679 C CA . THR A 1 88 ? 5.441 8.996 -3.431 1.00 94.69 88 THR A CA 1
ATOM 680 C C . THR A 1 88 ? 6.548 9.560 -2.559 1.00 94.69 88 THR A C 1
ATOM 682 O O . THR A 1 88 ? 7.721 9.323 -2.836 1.00 94.69 88 THR A O 1
ATOM 685 N N . LYS A 1 89 ? 6.199 10.242 -1.462 1.00 95.25 89 LYS A N 1
ATOM 686 C CA . LYS A 1 89 ? 7.192 10.771 -0.519 1.00 95.25 89 LYS A CA 1
ATOM 687 C C . LYS A 1 89 ? 8.065 9.663 0.071 1.00 95.25 89 LYS A C 1
ATOM 689 O O . LYS A 1 89 ? 9.271 9.861 0.187 1.00 95.25 89 LYS A O 1
ATOM 694 N N . THR A 1 90 ? 7.490 8.507 0.408 1.00 96.44 90 THR A N 1
ATOM 695 C CA . THR A 1 90 ? 8.246 7.362 0.931 1.00 96.44 90 THR A CA 1
ATOM 696 C C . THR A 1 90 ? 9.196 6.779 -0.118 1.00 96.44 90 THR A C 1
ATOM 698 O O . THR A 1 90 ? 10.342 6.498 0.225 1.00 96.44 90 THR A O 1
ATOM 701 N N . VAL A 1 91 ? 8.789 6.667 -1.391 1.00 96.31 91 VAL A N 1
ATOM 702 C CA . VAL A 1 91 ? 9.693 6.240 -2.480 1.00 96.31 91 VAL A CA 1
ATOM 703 C C . VAL A 1 91 ? 10.836 7.239 -2.661 1.00 96.31 91 VAL A C 1
ATOM 705 O O . VAL A 1 91 ? 12.000 6.849 -2.615 1.00 96.31 91 VAL A O 1
ATOM 708 N N . THR A 1 92 ? 10.535 8.536 -2.779 1.00 96.50 92 THR A N 1
ATOM 709 C CA . THR A 1 92 ? 11.563 9.581 -2.922 1.00 96.50 92 THR A CA 1
ATOM 710 C C . THR A 1 92 ? 12.537 9.585 -1.742 1.00 96.50 92 THR A C 1
ATOM 712 O O . THR A 1 92 ? 13.749 9.679 -1.938 1.00 96.50 92 THR A O 1
ATOM 715 N N . LYS A 1 93 ? 12.025 9.442 -0.512 1.00 96.75 93 LYS A N 1
ATOM 716 C CA . LYS A 1 93 ? 12.848 9.296 0.694 1.00 96.75 93 LYS A CA 1
ATOM 717 C C . LYS A 1 93 ? 13.734 8.052 0.601 1.00 96.75 93 LYS A C 1
ATOM 719 O O . LYS A 1 93 ? 14.917 8.144 0.906 1.00 96.75 93 LYS A O 1
ATOM 724 N N . GLY A 1 94 ? 13.196 6.921 0.147 1.00 96.38 94 GLY A N 1
ATOM 725 C CA . GLY A 1 94 ? 13.949 5.674 0.052 1.00 96.38 94 GLY A CA 1
ATOM 726 C C . GLY A 1 94 ? 15.072 5.676 -0.971 1.00 96.38 94 GLY A C 1
ATOM 727 O O . GLY A 1 94 ? 16.139 5.128 -0.692 1.00 96.38 94 GLY A O 1
ATOM 728 N N . ILE A 1 95 ? 14.869 6.361 -2.097 1.00 97.31 95 ILE A N 1
ATOM 729 C CA . ILE A 1 95 ? 15.924 6.617 -3.084 1.00 97.31 95 ILE A CA 1
ATOM 730 C C . ILE A 1 95 ? 17.002 7.513 -2.462 1.00 97.31 95 ILE A C 1
ATOM 732 O O . ILE A 1 95 ? 18.185 7.179 -2.487 1.00 97.31 95 ILE A O 1
ATOM 736 N N . LYS A 1 96 ? 16.599 8.624 -1.826 1.00 97.06 96 LYS A N 1
ATOM 737 C CA . LYS A 1 96 ? 17.527 9.566 -1.176 1.00 97.06 96 LYS A CA 1
ATOM 738 C C . LYS A 1 96 ? 18.372 8.900 -0.082 1.00 97.06 96 LYS A C 1
ATOM 740 O O . LYS A 1 96 ? 19.552 9.207 0.058 1.00 97.06 96 LYS A O 1
ATOM 745 N N . GLU A 1 97 ? 17.775 7.996 0.688 1.00 97.00 97 GLU A N 1
ATOM 746 C CA . GLU A 1 97 ? 18.429 7.235 1.760 1.00 97.00 97 GLU A CA 1
ATOM 747 C C . GLU A 1 97 ? 19.097 5.936 1.280 1.00 97.00 97 GLU A C 1
ATOM 749 O O . GLU A 1 97 ? 19.625 5.187 2.101 1.00 97.00 97 GLU A O 1
ATOM 754 N N . LYS A 1 98 ? 19.096 5.671 -0.033 1.00 95.69 98 LYS A N 1
ATOM 755 C CA . LYS A 1 98 ? 19.796 4.553 -0.687 1.00 95.69 98 LYS A CA 1
ATOM 756 C C . LYS A 1 98 ? 19.358 3.150 -0.253 1.00 95.69 98 LYS A C 1
ATOM 758 O O . LYS A 1 98 ? 20.126 2.200 -0.384 1.00 95.69 98 LYS A O 1
ATOM 763 N N . TRP A 1 99 ? 18.137 2.990 0.258 1.00 95.56 99 TRP A N 1
ATOM 764 C CA . TRP A 1 99 ? 17.562 1.658 0.504 1.00 95.56 99 TRP A CA 1
ATOM 765 C C . TRP A 1 99 ? 16.596 1.208 -0.596 1.00 95.56 99 TRP A C 1
ATOM 767 O O . TRP A 1 99 ? 16.311 0.014 -0.693 1.00 95.56 99 TRP A O 1
ATOM 777 N N . LEU A 1 100 ? 16.154 2.133 -1.453 1.00 95.88 100 LEU A N 1
ATOM 778 C CA . LEU A 1 100 ? 15.632 1.831 -2.786 1.00 95.88 100 LEU A CA 1
ATOM 779 C C . LEU A 1 100 ? 16.697 2.152 -3.842 1.00 95.88 100 LEU A C 1
ATOM 781 O O . LEU A 1 100 ? 17.486 3.080 -3.636 1.00 95.88 100 LEU A O 1
ATOM 785 N N . PRO A 1 101 ? 16.726 1.412 -4.964 1.00 93.31 101 PRO A N 1
ATOM 786 C CA . PRO A 1 101 ? 17.601 1.739 -6.080 1.00 93.31 101 PRO A CA 1
ATOM 787 C C . PRO A 1 101 ? 17.205 3.074 -6.719 1.00 93.31 101 PRO A C 1
ATOM 789 O O . PRO A 1 101 ? 16.053 3.510 -6.646 1.00 93.31 101 PRO A O 1
ATOM 792 N N . GLU A 1 102 ? 18.167 3.724 -7.368 1.00 92.88 102 GLU A N 1
ATOM 793 C CA . GLU A 1 102 ? 17.886 4.896 -8.193 1.00 92.88 102 GLU A CA 1
ATOM 794 C C . GLU A 1 102 ? 16.905 4.532 -9.317 1.00 92.88 102 GLU A C 1
ATOM 796 O O . GLU A 1 102 ? 16.955 3.436 -9.871 1.00 92.88 102 GLU A O 1
ATOM 801 N N . GLY A 1 103 ? 15.965 5.431 -9.613 1.00 90.31 103 GLY A N 1
ATOM 802 C CA . GLY A 1 103 ? 14.914 5.174 -10.600 1.00 90.31 103 GLY A CA 1
ATOM 803 C C . GLY A 1 103 ? 13.777 4.265 -10.118 1.00 90.31 103 GLY A C 1
ATOM 804 O O . GLY A 1 103 ? 12.879 3.981 -10.909 1.00 90.31 103 GLY A O 1
ATOM 805 N N . ALA A 1 104 ? 13.761 3.842 -8.845 1.00 91.38 104 ALA A N 1
ATOM 806 C CA . ALA A 1 104 ? 12.640 3.088 -8.286 1.00 91.38 104 ALA A CA 1
ATOM 807 C C . ALA A 1 104 ? 11.304 3.814 -8.523 1.00 91.38 104 ALA A C 1
ATOM 809 O O . ALA A 1 104 ? 11.125 4.979 -8.156 1.00 91.38 104 ALA A O 1
ATOM 810 N N . VAL A 1 105 ? 10.352 3.104 -9.124 1.00 90.38 105 VAL A N 1
ATOM 811 C CA . VAL A 1 105 ? 9.012 3.622 -9.419 1.00 90.38 105 VAL A CA 1
ATOM 812 C C . VAL A 1 105 ? 8.032 3.308 -8.291 1.00 90.38 105 VAL A C 1
ATOM 814 O O . VAL A 1 105 ? 8.278 2.458 -7.431 1.00 90.38 105 VAL A O 1
ATOM 817 N N . LEU A 1 106 ? 6.891 4.000 -8.295 1.00 91.94 106 LEU A N 1
ATOM 818 C CA . LEU A 1 106 ? 5.798 3.697 -7.376 1.00 91.94 106 LEU A CA 1
ATOM 819 C C . LEU A 1 106 ? 5.340 2.243 -7.558 1.00 91.94 106 LEU A C 1
ATOM 821 O O . LEU A 1 106 ? 5.188 1.798 -8.695 1.00 91.94 106 LEU A O 1
ATOM 825 N N . PRO A 1 107 ? 5.038 1.521 -6.466 1.00 90.69 107 PRO A N 1
ATOM 826 C CA . PRO A 1 107 ? 4.520 0.160 -6.571 1.00 90.69 107 PRO A CA 1
ATOM 827 C C . PRO A 1 107 ? 3.079 0.136 -7.116 1.00 90.69 107 PRO A C 1
ATOM 829 O O . PRO A 1 107 ? 2.616 -0.885 -7.608 1.00 90.69 107 PRO A O 1
ATOM 832 N N . LEU A 1 108 ? 2.361 1.262 -7.034 1.00 91.88 108 LEU A N 1
ATOM 833 C CA . LEU A 1 108 ? 0.965 1.395 -7.440 1.00 91.88 108 LEU A CA 1
ATOM 834 C C . LEU A 1 108 ? 0.827 2.243 -8.700 1.00 91.88 108 LEU A C 1
ATOM 836 O O . LEU A 1 108 ? 1.446 3.300 -8.824 1.00 91.88 108 LEU A O 1
ATOM 840 N N . THR A 1 109 ? -0.082 1.831 -9.575 1.00 91.06 109 THR A N 1
ATOM 841 C CA . THR A 1 109 ? -0.495 2.589 -10.757 1.00 91.06 109 THR A CA 1
ATOM 842 C C . THR A 1 109 ? -1.978 2.920 -10.651 1.00 91.06 109 THR A C 1
ATOM 844 O O . THR A 1 109 ? -2.789 2.046 -10.338 1.00 91.06 109 THR A O 1
ATOM 847 N N . SER A 1 110 ? -2.348 4.180 -10.889 1.00 89.69 110 SER A N 1
ATOM 848 C CA . SER A 1 110 ? -3.755 4.561 -11.009 1.00 89.69 110 SER A CA 1
ATOM 849 C C . SER A 1 110 ? -4.319 4.108 -12.354 1.00 89.69 110 SER A C 1
ATOM 851 O O . SER A 1 110 ? -3.623 4.075 -13.367 1.00 89.69 110 SER A O 1
ATOM 853 N N . THR A 1 111 ? -5.597 3.754 -12.355 1.00 87.50 111 THR A N 1
ATOM 854 C CA . THR A 1 111 ? -6.348 3.388 -13.560 1.00 87.50 111 THR A CA 1
ATOM 855 C C . THR A 1 111 ? -7.484 4.377 -13.786 1.00 87.50 111 THR A C 1
ATOM 857 O O . THR A 1 111 ? -7.948 5.016 -12.838 1.00 87.50 111 THR A O 1
ATOM 860 N N . TYR A 1 112 ? -7.895 4.527 -15.042 1.00 83.31 112 TYR A N 1
ATOM 861 C CA . TYR A 1 112 ? -8.935 5.457 -15.477 1.00 83.31 112 TYR A CA 1
ATOM 862 C C . TYR A 1 112 ? -9.774 4.780 -16.564 1.00 83.31 112 TYR A C 1
ATOM 864 O O . TYR A 1 112 ? -9.202 4.116 -17.432 1.00 83.31 112 TYR A O 1
ATOM 872 N N . ASP A 1 113 ? -11.091 4.997 -16.561 1.00 72.25 113 ASP A N 1
ATOM 873 C CA . ASP A 1 113 ? -12.025 4.377 -17.519 1.00 72.25 113 ASP A CA 1
ATOM 874 C C . ASP A 1 113 ? -11.874 4.921 -18.946 1.00 72.25 113 ASP A C 1
ATOM 876 O O . ASP A 1 113 ? -12.488 4.411 -19.885 1.00 72.25 113 ASP A O 1
ATOM 880 N N . GLY A 1 114 ? -11.080 5.984 -19.110 1.00 67.00 114 GLY A N 1
ATOM 881 C CA . GLY A 1 114 ? -10.820 6.645 -20.383 1.00 67.00 114 GLY A CA 1
ATOM 882 C C . GLY A 1 114 ? -12.040 7.345 -20.983 1.00 67.00 114 GLY A C 1
ATOM 883 O O . GLY A 1 114 ? -11.964 7.804 -22.120 1.00 67.00 114 GLY A O 1
ATOM 884 N N . ARG A 1 115 ? -13.161 7.453 -20.255 1.00 67.00 115 ARG A N 1
ATOM 885 C CA . ARG A 1 115 ? -14.396 8.064 -20.774 1.00 67.00 115 ARG A CA 1
ATOM 886 C C . ARG A 1 115 ? -14.303 9.589 -20.873 1.00 67.00 115 ARG A C 1
ATOM 888 O O . ARG A 1 115 ? -15.086 10.195 -21.600 1.00 67.00 115 ARG A O 1
ATOM 895 N N . SER A 1 116 ? -13.353 10.214 -20.173 1.00 66.81 116 SER A N 1
ATOM 896 C CA . SER A 1 116 ? -13.082 11.653 -20.213 1.00 66.81 116 SER A CA 1
ATOM 897 C C . SER A 1 116 ? -11.645 11.980 -19.783 1.00 66.81 116 SER A C 1
ATOM 899 O O . SER A 1 116 ? -11.050 11.280 -18.966 1.00 66.81 116 SER A O 1
ATOM 901 N N . SER A 1 117 ? -11.099 13.105 -20.258 1.00 60.91 117 SER A N 1
ATOM 902 C CA . SER A 1 117 ? -9.845 13.684 -19.741 1.00 60.91 117 SER A CA 1
ATOM 903 C C . SER A 1 117 ? -9.947 14.148 -18.279 1.00 60.91 117 SER A C 1
ATOM 905 O O . SER A 1 117 ? -8.928 14.392 -17.639 1.00 60.91 117 SER A O 1
ATOM 907 N N . TRP A 1 118 ? -11.170 14.230 -17.746 1.00 64.94 118 TRP A N 1
ATOM 908 C CA . TRP A 1 118 ? -11.481 14.535 -16.348 1.00 64.94 118 TRP A CA 1
ATOM 909 C C . TRP A 1 118 ? -12.001 13.318 -15.571 1.00 64.94 118 TRP A C 1
ATOM 911 O O . TRP A 1 118 ? -12.593 13.482 -14.502 1.00 64.94 118 TRP A O 1
ATOM 921 N N . SER A 1 119 ? -11.829 12.101 -16.100 1.00 73.31 119 SER A N 1
ATOM 922 C CA . SER A 1 119 ? -12.270 10.889 -15.411 1.00 73.31 119 SER A CA 1
ATOM 923 C C . SER A 1 119 ? -11.602 10.774 -14.043 1.00 73.31 119 SER A C 1
ATOM 925 O O . SER A 1 119 ? -10.386 10.923 -13.890 1.00 73.31 119 SER A O 1
ATOM 927 N N . LYS A 1 120 ? -12.420 10.498 -13.024 1.00 77.31 120 LYS A N 1
ATOM 928 C CA . LYS A 1 120 ? -11.917 10.152 -11.695 1.00 77.31 120 LYS A CA 1
ATOM 929 C C . LYS A 1 120 ? -11.103 8.860 -11.795 1.00 77.31 120 LYS A C 1
ATOM 931 O O . LYS A 1 120 ? -11.315 8.050 -12.684 1.00 77.31 120 LYS A O 1
ATOM 936 N N . THR A 1 121 ? -10.187 8.650 -10.855 1.00 83.50 121 THR A N 1
ATOM 937 C CA . THR A 1 121 ? -9.447 7.386 -10.766 1.00 83.50 121 THR A CA 1
ATOM 938 C C . THR A 1 121 ? -10.412 6.222 -10.541 1.00 83.50 121 THR A C 1
ATOM 940 O O . THR A 1 121 ? -11.113 6.191 -9.528 1.00 83.50 121 THR A O 1
ATOM 943 N N . ASP A 1 122 ? -10.429 5.261 -11.451 1.00 87.44 122 ASP A N 1
ATOM 944 C CA . ASP A 1 122 ? -11.275 4.065 -11.372 1.00 87.44 122 ASP A CA 1
ATOM 945 C C . ASP A 1 122 ? -10.832 3.124 -10.267 1.00 87.44 122 ASP A C 1
ATOM 947 O O . ASP A 1 122 ? -11.633 2.392 -9.698 1.00 87.44 122 ASP A O 1
ATOM 951 N N . GLY A 1 123 ? -9.539 3.134 -9.968 1.00 90.75 123 GLY A N 1
ATOM 952 C CA . GLY A 1 123 ? -8.938 2.187 -9.058 1.00 90.75 123 GLY A CA 1
ATOM 953 C C . GLY A 1 123 ? -7.424 2.239 -9.091 1.00 90.75 123 GLY A C 1
ATOM 954 O O . GLY A 1 123 ? -6.813 3.026 -9.825 1.00 90.75 123 GLY A O 1
ATOM 955 N N . TYR A 1 124 ? -6.824 1.366 -8.296 1.00 94.25 124 TYR A N 1
ATOM 956 C CA . TYR A 1 124 ? -5.380 1.207 -8.223 1.00 94.25 124 TYR A CA 1
ATOM 957 C C . TYR A 1 124 ? -4.987 -0.228 -8.517 1.00 94.25 124 TYR A C 1
ATOM 959 O O . TYR A 1 124 ? -5.621 -1.175 -8.050 1.00 94.25 124 TYR A O 1
ATOM 967 N N . ARG A 1 125 ? -3.895 -0.367 -9.262 1.00 93.56 125 ARG A N 1
ATOM 968 C CA . ARG A 1 125 ? -3.291 -1.648 -9.587 1.00 93.56 125 ARG A CA 1
ATOM 969 C C . ARG A 1 125 ? -1.908 -1.750 -8.964 1.00 93.56 125 ARG A C 1
ATOM 971 O O . ARG A 1 125 ? -1.105 -0.825 -9.062 1.00 93.56 125 ARG A O 1
ATOM 978 N N . LEU A 1 126 ? -1.645 -2.897 -8.359 1.00 93.31 126 LEU A N 1
ATOM 979 C CA . LEU A 1 126 ? -0.340 -3.364 -7.917 1.00 93.31 126 LEU A CA 1
ATOM 980 C C . LEU A 1 126 ? -0.055 -4.640 -8.721 1.00 93.31 126 LEU A C 1
ATOM 982 O O . LEU A 1 126 ? -0.923 -5.518 -8.773 1.00 93.31 126 LEU A O 1
ATOM 986 N N . PRO A 1 127 ? 1.103 -4.758 -9.390 1.00 90.75 127 PRO A N 1
ATOM 987 C CA . PRO A 1 127 ? 1.474 -5.989 -10.075 1.00 90.75 127 PRO A CA 1
ATOM 988 C C . PRO A 1 127 ? 1.290 -7.219 -9.167 1.00 90.75 127 PRO A C 1
ATOM 990 O O . PRO A 1 127 ? 1.628 -7.138 -7.984 1.00 90.75 127 PRO A O 1
ATOM 993 N N . PRO A 1 128 ? 0.762 -8.352 -9.671 1.00 85.25 128 PRO A N 1
ATOM 994 C CA . PRO A 1 128 ? 0.418 -9.494 -8.822 1.00 85.25 128 PRO A CA 1
ATOM 995 C C . PRO A 1 128 ? 1.577 -10.016 -7.965 1.00 85.25 128 PRO A C 1
ATOM 997 O O . PRO A 1 128 ? 1.368 -10.369 -6.806 1.00 85.25 128 PRO A O 1
ATOM 1000 N N . HIS A 1 129 ? 2.807 -10.018 -8.491 1.00 83.69 129 HIS A N 1
ATOM 1001 C CA . HIS A 1 129 ? 3.991 -10.417 -7.723 1.00 83.69 129 HIS A CA 1
ATOM 1002 C C . HIS A 1 129 ? 4.265 -9.446 -6.568 1.00 83.69 129 HIS A C 1
ATOM 1004 O O . HIS A 1 129 ? 4.464 -9.882 -5.434 1.00 83.69 129 HIS A O 1
ATOM 1010 N N . LEU A 1 130 ? 4.154 -8.137 -6.812 1.00 91.19 130 LEU A N 1
ATOM 1011 C CA . LEU A 1 130 ? 4.261 -7.119 -5.766 1.00 91.19 130 LEU A CA 1
ATOM 1012 C C . LEU A 1 130 ? 3.122 -7.217 -4.749 1.00 91.19 130 LEU A C 1
ATOM 1014 O O . LEU A 1 130 ? 3.356 -7.009 -3.562 1.00 91.19 130 LEU A O 1
ATOM 1018 N N . ALA A 1 131 ? 1.908 -7.579 -5.169 1.00 91.19 131 ALA A N 1
ATOM 1019 C CA . ALA A 1 131 ? 0.787 -7.770 -4.252 1.00 91.19 131 ALA A CA 1
ATOM 1020 C C . ALA A 1 131 ? 1.091 -8.845 -3.206 1.00 91.19 131 ALA A C 1
ATOM 1022 O O . ALA A 1 131 ? 0.848 -8.628 -2.019 1.00 91.19 131 ALA A O 1
ATOM 1023 N N . VAL A 1 132 ? 1.706 -9.959 -3.613 1.00 88.81 132 VAL A N 1
ATOM 1024 C CA . VAL A 1 132 ? 2.138 -11.001 -2.673 1.00 88.81 132 VAL A CA 1
ATOM 1025 C C . VAL A 1 132 ? 3.255 -10.495 -1.756 1.00 88.81 132 VAL A C 1
ATOM 1027 O O . VAL A 1 132 ? 3.179 -10.701 -0.543 1.00 88.81 132 VAL A O 1
ATOM 1030 N N . ILE A 1 133 ? 4.259 -9.798 -2.300 1.00 91.31 133 ILE A N 1
ATOM 1031 C CA . ILE A 1 133 ? 5.378 -9.244 -1.519 1.00 91.31 133 ILE A CA 1
ATOM 1032 C C . ILE A 1 133 ? 4.871 -8.273 -0.445 1.00 91.31 133 ILE A C 1
ATOM 1034 O O . ILE A 1 133 ? 5.190 -8.442 0.734 1.00 91.31 133 ILE A O 1
ATOM 1038 N N . PHE A 1 134 ? 4.038 -7.300 -0.823 1.00 93.94 134 PHE A N 1
ATOM 1039 C CA . PHE A 1 134 ? 3.493 -6.308 0.102 1.00 93.94 134 PHE A CA 1
ATOM 1040 C C . PHE A 1 134 ? 2.507 -6.915 1.095 1.00 93.94 134 PHE A C 1
ATOM 1042 O O . PHE A 1 134 ? 2.557 -6.562 2.271 1.00 93.94 134 PHE A O 1
ATOM 1049 N N . ARG A 1 135 ? 1.658 -7.865 0.684 1.00 91.94 135 ARG A N 1
ATOM 1050 C CA . ARG A 1 135 ? 0.771 -8.584 1.612 1.00 91.94 135 ARG A CA 1
ATOM 1051 C C . ARG A 1 135 ? 1.577 -9.304 2.692 1.00 91.94 135 ARG A C 1
ATOM 1053 O O . ARG A 1 135 ? 1.268 -9.183 3.876 1.00 91.94 135 ARG A O 1
ATOM 1060 N N . ASN A 1 136 ? 2.641 -10.000 2.297 1.00 89.31 136 ASN A N 1
ATOM 1061 C CA . ASN A 1 136 ? 3.528 -10.679 3.237 1.00 89.31 136 ASN A CA 1
ATOM 1062 C C . ASN A 1 136 ? 4.283 -9.678 4.127 1.00 89.31 136 ASN A C 1
ATOM 1064 O O . ASN A 1 136 ? 4.455 -9.932 5.317 1.00 89.31 136 ASN A O 1
ATOM 1068 N N . ALA A 1 137 ? 4.679 -8.524 3.584 1.00 92.94 137 ALA A N 1
ATOM 1069 C CA . ALA A 1 137 ? 5.301 -7.458 4.360 1.00 92.94 137 ALA A CA 1
ATOM 1070 C C . ALA A 1 137 ? 4.355 -6.888 5.424 1.00 92.94 137 ALA A C 1
ATOM 1072 O O . ALA A 1 137 ? 4.734 -6.775 6.588 1.00 92.94 137 ALA A O 1
ATOM 1073 N N . PHE A 1 138 ? 3.093 -6.613 5.077 1.00 92.25 138 PHE A N 1
ATOM 1074 C CA . PHE A 1 138 ? 2.076 -6.232 6.059 1.00 92.25 138 PHE A CA 1
ATOM 1075 C C . PHE A 1 138 ? 1.892 -7.308 7.128 1.00 92.25 138 PHE A C 1
ATOM 1077 O O . PHE A 1 138 ? 1.879 -6.968 8.305 1.00 92.25 138 PHE A O 1
ATOM 1084 N N . ALA A 1 139 ? 1.838 -8.588 6.756 1.00 86.56 139 ALA A N 1
ATOM 1085 C CA . ALA A 1 139 ? 1.721 -9.682 7.720 1.00 86.56 139 ALA A CA 1
ATOM 1086 C C . ALA A 1 139 ? 2.932 -9.795 8.668 1.00 86.56 139 ALA A C 1
ATOM 1088 O O . ALA A 1 139 ? 2.767 -10.190 9.819 1.00 86.56 139 ALA A O 1
ATOM 1089 N N . ARG A 1 140 ? 4.144 -9.437 8.224 1.00 86.50 140 ARG A N 1
ATOM 1090 C CA . ARG A 1 140 ? 5.347 -9.424 9.076 1.00 86.50 140 ARG A CA 1
ATOM 1091 C C . ARG A 1 140 ? 5.447 -8.180 9.956 1.00 86.50 140 ARG A C 1
ATOM 1093 O O . ARG A 1 140 ? 5.843 -8.283 11.114 1.00 86.50 140 ARG A O 1
ATOM 1100 N N . VAL A 1 141 ? 5.136 -7.006 9.407 1.00 87.31 141 VAL A N 1
ATOM 1101 C CA . VAL A 1 141 ? 5.294 -5.709 10.087 1.00 87.31 141 VAL A CA 1
ATOM 1102 C C . VAL A 1 141 ? 4.126 -5.414 11.022 1.00 87.31 141 VAL A C 1
ATOM 1104 O O . VAL A 1 141 ? 4.327 -4.941 12.139 1.00 87.31 141 VAL A O 1
ATOM 1107 N N . TYR A 1 142 ? 2.917 -5.712 10.562 1.00 80.25 142 TYR A N 1
ATOM 1108 C CA . TYR A 1 142 ? 1.662 -5.569 11.286 1.00 80.25 142 TYR A CA 1
ATOM 1109 C C . TYR A 1 142 ? 0.998 -6.941 11.359 1.00 80.25 142 TYR A C 1
ATOM 1111 O O . TYR A 1 142 ? -0.063 -7.144 10.758 1.00 80.25 142 TYR A O 1
ATOM 1119 N N . PRO A 1 143 ? 1.626 -7.916 12.045 1.00 68.94 143 PRO A N 1
ATOM 1120 C CA . PRO A 1 143 ? 1.006 -9.212 12.192 1.00 68.94 143 PRO A CA 1
ATOM 1121 C C . PRO A 1 143 ? -0.348 -8.992 12.849 1.00 68.94 143 PRO A C 1
ATOM 1123 O O . PRO A 1 143 ? -0.442 -8.356 13.903 1.00 68.94 143 PRO A O 1
ATOM 1126 N N . ALA A 1 144 ? -1.396 -9.523 12.226 1.00 57.81 144 ALA A N 1
ATOM 1127 C CA . ALA A 1 144 ? -2.661 -9.744 12.899 1.00 57.81 144 ALA A CA 1
ATOM 1128 C C . ALA A 1 144 ? -2.395 -10.798 13.981 1.00 57.81 144 ALA A C 1
ATOM 1130 O O . ALA A 1 144 ? -2.654 -11.985 13.797 1.00 57.81 144 ALA A O 1
ATOM 1131 N N . ARG A 1 145 ? -1.741 -10.412 15.080 1.00 49.31 145 ARG A N 1
ATOM 1132 C CA . ARG A 1 145 ? -1.487 -11.340 16.171 1.00 49.31 145 ARG A CA 1
ATOM 1133 C C . ARG A 1 145 ? -2.802 -11.536 16.897 1.00 49.31 145 ARG A C 1
ATOM 1135 O O . ARG A 1 145 ? -3.177 -10.725 17.740 1.00 49.31 145 ARG A O 1
ATOM 1142 N N . ARG A 1 146 ? -3.444 -12.670 16.600 1.00 47.06 146 ARG A N 1
ATOM 1143 C CA . ARG A 1 146 ? -4.217 -13.411 17.600 1.00 47.06 146 ARG A CA 1
ATOM 1144 C C . ARG A 1 146 ? -3.429 -13.353 18.920 1.00 47.06 146 ARG A C 1
ATOM 1146 O O . ARG A 1 146 ? -2.256 -13.722 18.946 1.00 47.06 146 ARG A O 1
ATOM 1153 N N . GLY A 1 147 ? -4.031 -12.800 19.969 1.00 50.69 147 GLY A N 1
ATOM 1154 C CA . GLY A 1 147 ? -3.471 -12.805 21.325 1.00 50.69 147 GLY A CA 1
ATOM 1155 C C . GLY A 1 147 ? -2.444 -11.729 21.687 1.00 50.69 147 GLY A C 1
ATOM 1156 O O . GLY A 1 147 ? -1.782 -11.892 22.705 1.00 50.69 147 GLY A O 1
ATOM 1157 N N . ASN A 1 148 ? -2.276 -10.636 20.926 1.00 60.38 148 ASN A N 1
ATOM 1158 C CA . ASN A 1 148 ? -1.462 -9.497 21.393 1.00 60.38 148 ASN A CA 1
ATOM 1159 C C . ASN A 1 148 ? -2.270 -8.186 21.443 1.00 60.38 148 ASN 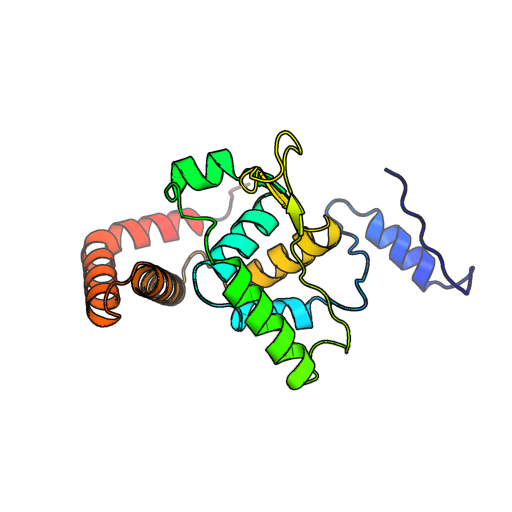A C 1
ATOM 1161 O O . ASN A 1 148 ? -2.247 -7.416 20.475 1.00 60.38 148 ASN A O 1
ATOM 1165 N N . PRO A 1 149 ? -2.940 -7.908 22.578 1.00 59.66 149 PRO A N 1
ATOM 1166 C CA . PRO A 1 149 ? -3.714 -6.688 22.786 1.00 59.66 149 PRO A CA 1
ATOM 1167 C C . PRO A 1 149 ? -2.903 -5.413 22.537 1.00 59.66 149 PRO A C 1
ATOM 1169 O O . PRO A 1 149 ? -3.379 -4.531 21.838 1.00 59.66 149 PRO A O 1
ATOM 1172 N N . GLN A 1 150 ? -1.640 -5.327 22.969 1.00 59.50 150 GLN A N 1
ATOM 1173 C CA . GLN A 1 150 ? -0.793 -4.146 22.734 1.00 59.50 150 GLN A CA 1
ATOM 1174 C C . GLN A 1 150 ? -0.554 -3.841 21.249 1.00 59.50 150 GLN A C 1
ATOM 1176 O O . GLN A 1 150 ? -0.467 -2.673 20.866 1.00 59.50 150 GLN A O 1
ATOM 1181 N N . ALA A 1 151 ? -0.447 -4.867 20.401 1.00 61.81 151 ALA A N 1
ATOM 1182 C CA . ALA A 1 151 ? -0.317 -4.678 18.957 1.00 61.81 151 ALA A CA 1
ATOM 1183 C C . ALA A 1 151 ? -1.621 -4.153 18.336 1.00 61.81 151 ALA A C 1
ATOM 1185 O O . ALA A 1 151 ? -1.576 -3.279 17.469 1.00 61.81 151 ALA A O 1
ATOM 1186 N N . VAL A 1 152 ? -2.769 -4.637 18.824 1.00 63.69 152 VAL A N 1
ATOM 1187 C CA . VAL A 1 152 ? -4.098 -4.138 18.444 1.00 63.69 152 VAL A CA 1
ATOM 1188 C C . VAL A 1 152 ? -4.271 -2.692 18.900 1.00 63.69 152 VAL A C 1
ATOM 1190 O O . VAL A 1 152 ? -4.633 -1.853 18.084 1.00 63.69 152 VAL A O 1
ATOM 1193 N N . ILE A 1 153 ? -3.908 -2.367 20.146 1.00 66.69 153 ILE A N 1
ATOM 1194 C CA . ILE A 1 153 ? -3.953 -1.001 20.688 1.00 66.69 153 ILE A CA 1
ATOM 1195 C C . ILE A 1 153 ? -3.115 -0.064 19.838 1.00 66.69 153 ILE A C 1
ATOM 1197 O O . ILE A 1 153 ? -3.587 0.984 19.414 1.00 66.69 153 ILE A O 1
ATOM 1201 N N . LYS A 1 154 ? -1.864 -0.439 19.559 1.00 67.31 154 LYS A N 1
ATOM 1202 C CA . LYS A 1 154 ? -0.976 0.379 18.735 1.00 67.31 154 LYS A CA 1
ATOM 1203 C C . LYS A 1 154 ? -1.577 0.613 17.348 1.00 67.31 154 LYS A C 1
ATOM 1205 O O . LYS A 1 154 ? -1.529 1.734 16.855 1.00 67.31 154 LYS A O 1
ATOM 1210 N N . HIS A 1 155 ? -2.166 -0.417 16.742 1.00 66.31 155 HIS A N 1
ATOM 1211 C CA . HIS A 1 155 ? -2.822 -0.288 15.446 1.00 66.31 155 HIS A CA 1
ATOM 1212 C C . HIS A 1 155 ? -4.063 0.615 15.501 1.00 66.31 155 HIS A C 1
ATOM 1214 O O . HIS A 1 155 ? -4.228 1.459 14.626 1.00 66.31 155 HIS A O 1
ATOM 1220 N N . LEU A 1 156 ? -4.901 0.482 16.533 1.00 66.75 156 LEU A N 1
ATOM 1221 C CA . LEU A 1 156 ? -6.085 1.317 16.745 1.00 66.75 156 LEU A CA 1
ATOM 1222 C C . LEU A 1 156 ? -5.710 2.779 16.989 1.00 66.75 156 LEU A C 1
ATOM 1224 O O . LEU A 1 156 ? -6.298 3.663 16.373 1.00 66.75 156 LEU A O 1
ATOM 1228 N N . VAL A 1 1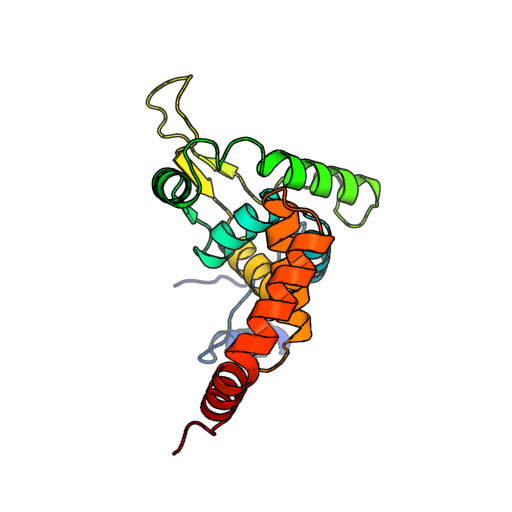57 ? -4.683 3.038 17.800 1.00 68.19 157 VAL A N 1
ATOM 1229 C CA . VAL A 1 157 ? -4.166 4.391 18.035 1.00 68.19 157 VAL A CA 1
ATOM 1230 C C . VAL A 1 157 ? -3.662 5.013 16.735 1.00 68.19 157 VAL A C 1
ATOM 1232 O O . VAL A 1 157 ? -4.034 6.140 16.420 1.00 68.19 157 VAL A O 1
ATOM 1235 N N . GLU A 1 158 ? -2.884 4.267 15.944 1.00 69.06 158 GLU A N 1
ATOM 1236 C CA . GLU A 1 158 ? -2.441 4.727 14.625 1.00 69.06 158 GLU A CA 1
ATOM 1237 C C . GLU A 1 158 ? -3.637 5.022 13.698 1.00 69.06 158 GLU A C 1
ATOM 1239 O O . GLU A 1 158 ? -3.636 6.041 13.017 1.00 69.06 158 GLU A O 1
ATOM 1244 N N . LEU A 1 159 ? -4.685 4.191 13.688 1.00 67.19 159 LEU A N 1
ATOM 1245 C CA . LEU A 1 159 ? -5.892 4.434 12.884 1.00 67.19 159 LEU A CA 1
ATOM 1246 C C . LEU A 1 159 ? -6.671 5.678 13.339 1.00 67.19 159 LEU A C 1
ATOM 1248 O O . LEU A 1 159 ? -7.167 6.427 12.501 1.00 67.19 159 LEU A O 1
ATOM 1252 N N . TYR A 1 160 ? -6.769 5.924 14.644 1.00 70.31 160 TYR A N 1
ATOM 1253 C CA . TYR A 1 160 ? -7.458 7.092 15.199 1.00 70.31 160 TYR A CA 1
ATOM 1254 C C . TYR A 1 160 ? -6.719 8.401 14.911 1.00 70.31 160 TYR A C 1
ATOM 1256 O O . TYR A 1 160 ? -7.350 9.376 14.497 1.00 70.31 160 TYR A O 1
ATOM 1264 N N . GLU A 1 161 ? -5.391 8.414 15.052 1.00 68.19 161 GLU A N 1
ATOM 1265 C CA . GLU A 1 161 ? -4.561 9.549 14.625 1.00 68.19 161 GLU A CA 1
ATOM 1266 C C . GLU A 1 161 ? -4.763 9.842 13.131 1.00 68.19 161 GLU A C 1
ATOM 1268 O O . GLU A 1 161 ? -4.893 10.993 12.714 1.00 68.19 161 GLU A O 1
ATOM 1273 N N . GLU A 1 162 ? -4.856 8.793 12.310 1.00 64.50 162 GLU A N 1
ATOM 1274 C CA . GLU A 1 162 ? -5.092 8.908 10.869 1.00 64.50 162 GLU A CA 1
ATOM 1275 C C . GLU A 1 162 ? -6.494 9.429 10.509 1.00 64.50 162 GLU A C 1
ATOM 1277 O O . GLU A 1 162 ? -6.676 10.013 9.434 1.00 64.50 162 GLU A O 1
ATOM 1282 N N . MET A 1 163 ? -7.474 9.255 11.397 1.00 68.00 163 MET A N 1
ATOM 1283 C CA . MET A 1 163 ? -8.818 9.830 11.279 1.00 68.00 163 MET A CA 1
ATOM 1284 C C . MET A 1 163 ? -8.895 11.284 11.778 1.00 68.00 163 MET A C 1
ATOM 1286 O O . MET A 1 163 ? -9.931 11.924 11.618 1.00 68.00 163 MET A O 1
ATOM 1290 N N . GLY A 1 164 ? -7.795 11.837 12.303 1.00 61.84 164 GLY A N 1
ATOM 1291 C CA . GLY A 1 164 ? -7.723 13.215 12.794 1.00 61.84 164 GLY A CA 1
ATOM 1292 C C . GLY A 1 164 ? -8.118 13.378 14.263 1.00 61.84 164 GLY A C 1
ATOM 1293 O O . GLY A 1 164 ? -8.300 14.508 14.713 1.00 61.84 164 GLY A O 1
ATOM 1294 N N . HIS A 1 165 ? -8.239 12.279 15.010 1.00 73.62 165 HIS A N 1
ATOM 1295 C CA . HIS A 1 165 ? -8.432 12.316 16.458 1.00 73.62 165 HIS A CA 1
ATOM 1296 C C . HIS A 1 165 ? -7.089 12.483 17.173 1.00 73.62 165 HIS A C 1
ATOM 1298 O O . HIS A 1 165 ? -6.039 12.101 16.648 1.00 73.62 165 HIS A O 1
ATOM 1304 N N . SER A 1 166 ? -7.095 13.069 18.374 1.00 71.38 166 SER A N 1
ATOM 1305 C CA . SER A 1 166 ? -5.853 13.215 19.130 1.00 71.38 166 SER A CA 1
ATOM 1306 C C . SER A 1 166 ? -5.359 11.845 19.613 1.00 71.38 166 SER A C 1
ATOM 1308 O O . SER A 1 166 ? -6.151 10.969 19.956 1.00 71.38 166 SER A O 1
ATOM 1310 N N . THR A 1 167 ? -4.038 11.654 19.689 1.00 64.75 167 THR A N 1
ATOM 1311 C CA . THR A 1 167 ? -3.416 10.438 20.252 1.00 64.75 167 THR A CA 1
ATOM 1312 C C . THR A 1 167 ? -3.919 10.131 21.663 1.00 64.75 167 THR A C 1
ATOM 1314 O O . THR A 1 167 ? -3.930 8.976 22.087 1.00 64.75 167 THR A O 1
ATOM 1317 N N . ARG A 1 168 ? -4.308 11.175 22.406 1.00 69.12 168 ARG A N 1
ATOM 1318 C CA . ARG A 1 168 ? -4.886 11.050 23.740 1.00 69.12 168 ARG A CA 1
ATOM 1319 C C . ARG A 1 168 ? -6.268 10.409 23.658 1.00 69.12 168 ARG A C 1
ATOM 1321 O O . ARG A 1 168 ? -6.428 9.349 24.242 1.00 69.12 168 ARG A O 1
ATOM 1328 N N . ASP A 1 169 ? -7.180 10.967 22.864 1.00 69.50 169 ASP A N 1
ATOM 1329 C CA . ASP A 1 169 ? -8.542 10.431 22.696 1.00 69.50 169 ASP A CA 1
ATOM 1330 C C . ASP A 1 169 ? -8.513 9.011 22.123 1.00 69.50 169 ASP A C 1
ATOM 1332 O O . ASP A 1 169 ? -9.279 8.147 22.527 1.00 69.50 169 ASP A O 1
ATOM 1336 N N . ALA A 1 170 ? -7.573 8.748 21.213 1.00 65.19 170 ALA A N 1
ATOM 1337 C CA . ALA A 1 170 ? -7.334 7.428 20.653 1.00 65.19 170 ALA A CA 1
ATOM 1338 C C . ALA A 1 170 ? -6.946 6.405 21.727 1.00 65.19 170 ALA A C 1
ATOM 1340 O O . ALA A 1 170 ? -7.467 5.292 21.748 1.00 65.19 170 ALA A O 1
ATOM 1341 N N . ARG A 1 171 ? -6.016 6.770 22.617 1.00 66.56 171 ARG A N 1
ATOM 1342 C CA . ARG A 1 171 ? -5.572 5.905 23.716 1.00 66.56 171 ARG A CA 1
ATOM 1343 C C . ARG A 1 171 ? -6.654 5.729 24.766 1.00 66.56 171 ARG A C 1
ATOM 1345 O O . ARG A 1 171 ? -6.835 4.611 25.217 1.00 66.56 171 ARG A O 1
ATOM 1352 N N . GLU A 1 172 ? -7.353 6.803 25.109 1.00 74.69 172 GLU A N 1
ATOM 1353 C CA . GLU A 1 172 ? -8.426 6.820 26.105 1.00 74.69 172 GLU A CA 1
ATOM 1354 C C . GLU A 1 172 ? -9.594 5.946 25.628 1.00 74.69 172 GLU A C 1
ATOM 1356 O O . GLU A 1 172 ? -9.939 4.989 26.307 1.00 74.69 172 GLU A O 1
ATOM 1361 N N . PHE A 1 173 ? -10.056 6.125 24.384 1.00 73.44 173 PHE A N 1
ATOM 1362 C CA . PHE A 1 173 ? -11.063 5.261 23.760 1.00 73.44 173 PHE A CA 1
ATOM 1363 C C . PHE A 1 173 ? -10.614 3.799 23.671 1.00 73.44 173 PHE A C 1
ATOM 1365 O O . PHE A 1 173 ? -11.376 2.883 23.968 1.00 73.44 173 PHE A O 1
ATOM 1372 N N . THR A 1 174 ? -9.373 3.555 23.240 1.00 68.38 174 THR A N 1
ATOM 1373 C CA . THR A 1 174 ? -8.878 2.180 23.098 1.00 68.38 174 THR A CA 1
ATOM 1374 C C . THR A 1 174 ? -8.743 1.500 24.462 1.00 68.38 174 THR A C 1
ATOM 1376 O O . THR A 1 174 ? -8.964 0.297 24.568 1.00 68.38 174 THR A O 1
ATOM 1379 N N . GLN A 1 175 ? -8.388 2.254 25.502 1.00 71.56 175 GLN A N 1
ATOM 1380 C CA . GLN A 1 175 ? -8.291 1.751 26.863 1.00 71.56 175 GLN A CA 1
ATOM 1381 C C . GLN A 1 175 ? -9.678 1.497 27.467 1.00 71.56 175 GLN A C 1
ATOM 1383 O O . GLN A 1 175 ? -9.896 0.403 27.975 1.00 71.56 175 GLN A O 1
ATOM 1388 N N . GLU A 1 176 ? -10.632 2.420 27.311 1.00 77.00 176 GLU A N 1
ATOM 1389 C CA . GLU A 1 176 ? -12.034 2.217 27.711 1.00 77.00 176 GLU A CA 1
ATOM 1390 C C . GLU A 1 176 ? -12.650 0.995 27.019 1.00 77.00 176 GLU A C 1
ATOM 1392 O O . GLU A 1 176 ? -13.259 0.155 27.675 1.00 77.00 176 GLU A O 1
ATOM 1397 N N . PHE A 1 177 ? -12.439 0.844 25.708 1.00 73.50 177 PHE A N 1
ATOM 1398 C CA . PHE A 1 177 ? -12.916 -0.311 24.947 1.00 73.50 177 PHE A CA 1
ATOM 1399 C C . PHE A 1 177 ? -12.333 -1.626 25.476 1.00 73.50 177 PHE A C 1
ATOM 1401 O O . PHE A 1 177 ? -13.046 -2.620 25.607 1.00 73.50 177 PHE A O 1
ATOM 1408 N N . LEU A 1 178 ? -11.036 -1.646 25.794 1.00 71.25 178 LEU A N 1
ATOM 1409 C CA . LEU A 1 178 ? -10.395 -2.831 26.357 1.00 71.25 178 LEU A CA 1
ATOM 1410 C C . LEU A 1 178 ? -10.866 -3.140 27.770 1.00 71.25 178 LEU A C 1
ATOM 1412 O O . LEU A 1 178 ? -10.990 -4.311 28.092 1.00 71.25 178 LEU A O 1
ATOM 1416 N N . GLU A 1 179 ? -11.127 -2.133 28.596 1.00 77.00 179 GLU A N 1
ATOM 1417 C CA . GLU A 1 179 ? -11.660 -2.325 29.944 1.00 77.00 179 GLU A CA 1
ATOM 1418 C C . GLU A 1 179 ? -13.106 -2.844 29.902 1.00 77.00 179 GLU A C 1
ATOM 1420 O O . GLU A 1 179 ? -13.453 -3.741 30.665 1.00 77.00 179 GLU A O 1
ATOM 1425 N N . GLN A 1 180 ? -13.929 -2.354 28.969 1.00 79.00 180 GLN A N 1
ATOM 1426 C CA . GLN A 1 180 ? -15.314 -2.809 28.792 1.00 79.00 180 GLN A CA 1
ATOM 1427 C C . GLN A 1 180 ? -15.437 -4.218 28.219 1.00 79.00 180 GLN A C 1
ATOM 1429 O O . GLN A 1 180 ? -16.390 -4.923 28.542 1.00 79.00 180 GLN A O 1
ATOM 1434 N N . HIS A 1 181 ? -14.500 -4.617 27.361 1.00 74.19 181 HIS A N 1
ATOM 1435 C CA . HIS A 1 181 ? -14.573 -5.875 26.623 1.00 74.19 181 HIS A CA 1
ATOM 1436 C C . HIS A 1 181 ? -13.437 -6.837 26.968 1.00 74.19 181 HIS A C 1
ATOM 1438 O O . HIS A 1 181 ? -13.186 -7.764 26.204 1.00 74.19 181 HIS A O 1
ATOM 1444 N N . ALA A 1 182 ? -12.735 -6.634 28.090 1.00 70.12 182 ALA A N 1
ATOM 1445 C CA . ALA A 1 182 ? -11.591 -7.457 28.490 1.00 70.12 182 ALA A CA 1
ATOM 1446 C C . ALA A 1 182 ? -11.956 -8.944 28.558 1.00 70.12 182 ALA A C 1
ATOM 1448 O O . ALA A 1 182 ? -11.242 -9.776 27.999 1.00 70.12 182 ALA A O 1
ATOM 1449 N N . ASP A 1 183 ? -13.085 -9.255 29.195 1.00 68.06 183 ASP A N 1
ATOM 1450 C CA . ASP A 1 183 ? -13.560 -10.625 29.394 1.00 68.06 183 ASP A CA 1
ATOM 1451 C C . ASP A 1 183 ? -14.048 -11.253 28.078 1.00 68.06 183 ASP A C 1
ATOM 1453 O O . ASP A 1 183 ? -13.721 -12.403 27.785 1.00 68.06 183 ASP A O 1
ATOM 1457 N N . ASP A 1 184 ? -14.733 -10.479 27.229 1.00 70.88 184 ASP A N 1
ATOM 1458 C CA . ASP A 1 184 ? -15.158 -10.913 25.890 1.00 70.88 184 ASP A CA 1
ATOM 1459 C C . ASP A 1 184 ? -13.951 -11.195 24.982 1.00 70.88 184 ASP A C 1
ATOM 1461 O O . ASP A 1 184 ? -13.921 -12.182 24.244 1.00 70.88 184 ASP A O 1
ATOM 1465 N N . LEU A 1 185 ? -12.926 -10.338 25.045 1.00 62.41 185 LEU A N 1
ATOM 1466 C CA . LEU A 1 185 ? -11.671 -10.521 24.321 1.00 62.41 185 LEU A CA 1
ATOM 1467 C C . LEU A 1 185 ? -10.892 -11.718 24.854 1.00 62.41 185 LEU A C 1
ATOM 1469 O O . LEU A 1 185 ? -10.327 -12.453 24.050 1.00 62.41 185 LEU A O 1
ATOM 1473 N N . ALA A 1 186 ? -10.848 -11.927 26.170 1.00 64.62 186 ALA A N 1
ATOM 1474 C CA . ALA A 1 186 ? -10.192 -13.080 26.773 1.00 64.62 186 ALA A CA 1
ATOM 1475 C C . ALA A 1 186 ? -10.876 -14.386 26.346 1.00 64.62 186 ALA A C 1
ATOM 1477 O O . ALA A 1 186 ? -10.202 -15.277 25.834 1.00 64.62 186 ALA A O 1
ATOM 1478 N N . ALA A 1 187 ? -12.207 -14.451 26.429 1.00 67.31 187 ALA A N 1
ATOM 1479 C CA . ALA A 1 187 ? -12.994 -15.600 25.987 1.00 67.31 187 ALA A CA 1
ATOM 1480 C C . ALA A 1 187 ? -12.833 -15.868 24.480 1.00 67.31 187 ALA A C 1
ATOM 1482 O O . ALA A 1 187 ? -12.635 -17.007 24.058 1.00 67.31 187 ALA A O 1
ATOM 1483 N N . TRP A 1 188 ? -12.843 -14.816 23.653 1.00 66.88 188 TRP A N 1
ATOM 1484 C CA . TRP A 1 188 ? -12.578 -14.937 22.220 1.00 66.88 188 TRP A CA 1
ATOM 1485 C C . TRP A 1 188 ? -11.145 -15.411 21.934 1.00 66.88 188 TRP A C 1
ATOM 1487 O O . TRP A 1 188 ? -10.924 -16.219 21.035 1.00 66.88 188 TRP A O 1
ATOM 1497 N N . LEU A 1 189 ? -10.152 -14.938 22.689 1.00 59.62 189 LEU A N 1
ATOM 1498 C CA . LEU A 1 189 ? -8.759 -15.360 22.534 1.00 59.62 189 LEU A CA 1
ATOM 1499 C C . LEU A 1 189 ? -8.532 -16.813 22.960 1.00 59.62 189 LEU A C 1
ATOM 1501 O O . LEU A 1 189 ? -7.744 -17.495 22.305 1.00 59.62 189 LEU A O 1
ATOM 1505 N N . GLU A 1 190 ? -9.216 -17.285 24.002 1.00 66.12 190 GLU A N 1
ATOM 1506 C CA . GLU A 1 190 ? -9.201 -18.689 24.427 1.00 66.12 190 GLU A CA 1
ATOM 1507 C C . GLU A 1 190 ? -9.821 -19.603 23.359 1.00 66.12 190 GLU A C 1
ATOM 1509 O O . GLU A 1 190 ? -9.207 -20.600 22.975 1.00 66.12 190 GLU A O 1
ATOM 1514 N N . ASP A 1 191 ? -10.960 -19.210 22.782 1.00 68.19 191 ASP A N 1
ATOM 1515 C CA . ASP A 1 191 ? -11.615 -19.931 21.679 1.00 68.19 191 ASP A CA 1
ATOM 1516 C C . ASP A 1 191 ? -10.731 -19.994 20.415 1.00 68.19 191 ASP A C 1
ATOM 1518 O O . ASP A 1 191 ? -10.654 -21.008 19.724 1.00 68.19 191 ASP A O 1
ATOM 1522 N N . GLN A 1 192 ? -9.957 -18.937 20.146 1.00 54.94 192 GLN A N 1
ATOM 1523 C CA . GLN A 1 192 ? -9.009 -18.889 19.024 1.00 54.94 192 GLN A CA 1
ATOM 1524 C C . GLN A 1 192 ? -7.698 -19.665 19.259 1.00 54.94 192 GLN A C 1
ATOM 1526 O O . GLN A 1 192 ? -6.943 -19.865 18.297 1.00 54.94 192 GLN A O 1
ATOM 1531 N N . GLN A 1 193 ? -7.397 -20.047 20.506 1.00 54.19 193 GLN A N 1
ATOM 1532 C CA . GLN A 1 193 ? -6.219 -20.834 20.900 1.00 54.19 193 GLN A CA 1
ATOM 1533 C C . GLN A 1 193 ? -6.530 -22.316 21.120 1.00 54.19 193 GLN A C 1
ATOM 1535 O O . GLN A 1 193 ? -5.595 -23.116 21.217 1.00 54.19 193 GLN A O 1
ATOM 1540 N N . ALA A 1 194 ? -7.809 -22.697 21.159 1.00 54.09 194 ALA A N 1
ATOM 1541 C CA . ALA A 1 194 ? -8.200 -24.094 21.152 1.00 54.09 194 ALA A CA 1
ATOM 1542 C C . ALA A 1 194 ? -7.577 -24.782 19.919 1.00 54.09 194 ALA A C 1
ATOM 1544 O O . ALA A 1 194 ? -7.732 -24.288 18.794 1.00 54.09 194 ALA A O 1
ATOM 1545 N N . PRO A 1 195 ? -6.826 -25.888 20.091 1.00 47.94 195 PRO A N 1
ATOM 1546 C CA . PRO A 1 195 ? -6.314 -26.629 18.951 1.00 47.94 195 PRO A CA 1
ATOM 1547 C C . PRO A 1 195 ? -7.510 -27.035 18.093 1.00 47.94 195 PRO A C 1
ATOM 1549 O O . PRO A 1 195 ? -8.489 -27.562 18.622 1.00 47.94 195 PRO A O 1
ATOM 1552 N N . ALA A 1 196 ? -7.439 -26.767 16.785 1.00 50.97 196 ALA A N 1
ATOM 1553 C CA . ALA A 1 196 ? -8.406 -27.294 15.832 1.00 50.97 196 ALA A CA 1
ATOM 1554 C C . ALA A 1 196 ? -8.430 -28.815 16.022 1.00 50.97 196 ALA A C 1
ATOM 1556 O O . ALA A 1 196 ? -7.459 -29.498 15.700 1.00 50.97 196 ALA A O 1
ATOM 1557 N N . GLY A 1 197 ? -9.466 -29.311 16.693 1.00 49.16 197 GLY A N 1
ATOM 1558 C CA . GLY A 1 197 ? -9.525 -30.697 17.120 1.00 49.16 197 GLY A CA 1
ATOM 1559 C C . GLY A 1 197 ? -9.611 -31.627 15.917 1.00 49.16 197 GLY A C 1
ATOM 1560 O O . GLY A 1 197 ? -10.524 -31.468 15.112 1.00 49.16 197 GLY A O 1
ATOM 1561 N N . GLY A 1 198 ? -8.695 -32.603 15.883 1.00 41.41 198 GLY A N 1
ATOM 1562 C CA . GLY A 1 198 ? -8.837 -33.907 15.218 1.00 41.41 198 GLY A CA 1
ATOM 1563 C C . GLY A 1 198 ? -8.577 -33.941 13.725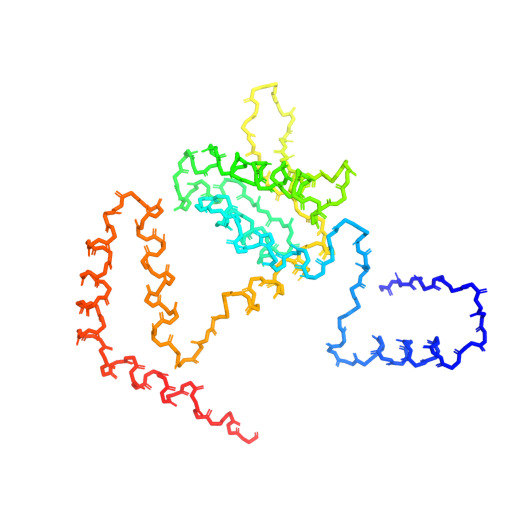 1.00 41.41 198 GLY A C 1
ATOM 1564 O O . GLY A 1 198 ? -9.559 -33.781 12.973 1.00 41.41 198 GLY A O 1
#